Protein AF-A0A8B7RA76-F1 (afdb_monomer)

Radius of gyration: 21.2 Å; Cα contacts (8 Å, |Δi|>4): 283; chains: 1; bounding box: 48×51×66 Å

Organism: Hipposideros armiger (NCBI:txid186990)

Nearest PDB structures (foldseek):
  2dg2-assembly1_A  TM=9.616E-01  e=1.518E-16  Mus musculus
  1jzt-assembly1_A  TM=9.043E-01  e=5.065E-12  Saccharomyces cerevisiae
  3rss-assembly1_A  TM=8.054E-01  e=1.753E-05  Thermotoga maritima MSB8
  5b04-assembly1_A  TM=3.877E-01  e=3.501E-03  Schizosaccharomyces pombe 972h-
  3ecs-assembly1_D  TM=4.560E-01  e=1.222E-02  Homo sapiens

pLDDT: mean 70.17, std 25.53, range [25.67, 97.88]

Structure (mmCIF, N/CA/C/O backbone):
data_AF-A0A8B7RA76-F1
#
_entry.id   AF-A0A8B7RA76-F1
#
loop_
_atom_site.group_PDB
_atom_site.id
_atom_site.type_symbol
_atom_site.label_atom_id
_atom_site.label_alt_id
_atom_site.label_comp_id
_atom_site.label_asym_id
_atom_site.label_entity_id
_atom_site.label_seq_id
_atom_site.pdbx_PDB_ins_code
_atom_site.Cartn_x
_atom_site.Cartn_y
_atom_site.Cartn_z
_atom_site.occupancy
_atom_site.B_iso_o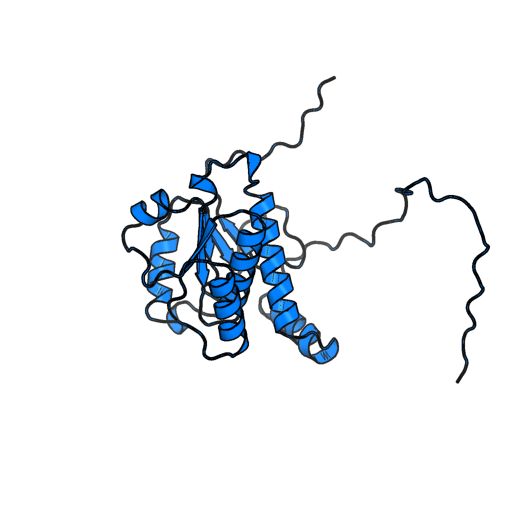r_equiv
_atom_site.auth_seq_id
_atom_site.auth_comp_id
_atom_site.auth_asym_id
_atom_site.auth_atom_id
_atom_site.pdbx_PDB_model_num
ATOM 1 N N . MET A 1 1 ? 3.511 -23.586 -44.945 1.00 41.69 1 MET A N 1
ATOM 2 C CA . MET A 1 1 ? 2.086 -23.505 -44.551 1.00 41.69 1 MET A CA 1
ATOM 3 C C . MET A 1 1 ? 1.449 -24.889 -44.613 1.00 41.69 1 MET A C 1
ATOM 5 O O . MET A 1 1 ? 1.245 -25.404 -45.702 1.00 41.69 1 MET A O 1
ATOM 9 N N . ARG A 1 2 ? 1.143 -25.508 -43.468 1.00 32.09 2 ARG A N 1
ATOM 10 C CA . ARG A 1 2 ? 0.203 -26.638 -43.383 1.00 32.09 2 ARG A CA 1
ATOM 11 C C . ARG A 1 2 ? -0.723 -26.370 -42.200 1.00 32.09 2 ARG A C 1
ATOM 13 O O . ARG A 1 2 ? -0.286 -26.408 -41.057 1.00 32.09 2 ARG A O 1
ATOM 20 N N . ARG A 1 3 ? -1.978 -26.017 -42.493 1.00 33.59 3 ARG A N 1
ATOM 21 C CA . ARG A 1 3 ? -3.044 -25.861 -41.496 1.00 33.59 3 ARG A CA 1
ATOM 22 C C . ARG A 1 3 ? -3.408 -27.254 -40.976 1.00 33.59 3 ARG A C 1
ATOM 24 O O . ARG A 1 3 ? -3.813 -28.099 -41.769 1.00 33.59 3 ARG A O 1
ATOM 31 N N . ARG A 1 4 ? -3.278 -27.502 -39.669 1.00 32.38 4 ARG A N 1
ATOM 32 C CA . ARG A 1 4 ? -3.976 -28.624 -39.024 1.00 32.38 4 ARG A CA 1
ATOM 33 C C . ARG A 1 4 ? -5.433 -28.211 -38.841 1.00 32.38 4 ARG A C 1
ATOM 35 O O . ARG A 1 4 ? -5.714 -27.237 -38.151 1.00 32.38 4 ARG A O 1
ATOM 42 N N . VAL A 1 5 ? -6.331 -28.929 -39.502 1.00 40.97 5 VAL A N 1
ATOM 43 C CA . VAL A 1 5 ? -7.779 -28.830 -39.307 1.00 40.97 5 VAL A CA 1
ATOM 44 C C . VAL A 1 5 ? -8.116 -29.612 -38.038 1.00 40.97 5 VAL A C 1
ATOM 46 O O . VAL A 1 5 ? -7.794 -30.795 -37.951 1.00 40.97 5 VAL A O 1
ATOM 49 N N . LEU A 1 6 ? -8.710 -28.951 -37.044 1.00 36.88 6 LEU A N 1
ATOM 50 C CA . LEU A 1 6 ? -9.282 -29.615 -35.869 1.00 36.88 6 LEU A CA 1
ATOM 51 C C . LEU A 1 6 ? -10.691 -30.135 -36.215 1.00 36.88 6 LEU A C 1
ATOM 53 O O . LEU A 1 6 ? -11.425 -29.432 -36.917 1.00 36.88 6 LEU A O 1
ATOM 57 N N . PRO A 1 7 ? -11.086 -31.338 -35.758 1.00 37.50 7 PRO A N 1
ATOM 58 C CA . PRO A 1 7 ? -12.431 -31.857 -35.989 1.00 37.50 7 PRO A CA 1
ATOM 59 C C . PRO A 1 7 ? -13.468 -31.098 -35.144 1.00 37.50 7 PRO A C 1
ATOM 61 O O . PRO A 1 7 ? -13.178 -30.666 -34.028 1.00 37.50 7 PRO A O 1
ATOM 64 N N . ARG A 1 8 ? -14.681 -30.925 -35.690 1.00 36.16 8 ARG A N 1
ATOM 65 C CA . ARG A 1 8 ? -15.817 -30.301 -34.988 1.00 36.16 8 ARG A CA 1
ATOM 66 C C . ARG A 1 8 ? -16.286 -31.184 -33.819 1.00 36.16 8 ARG A C 1
ATOM 68 O O . ARG A 1 8 ? -16.292 -32.405 -33.981 1.00 36.16 8 ARG A O 1
ATOM 75 N N . PRO A 1 9 ? -16.717 -30.603 -32.685 1.00 35.12 9 PRO A N 1
ATOM 76 C CA . PRO A 1 9 ? -17.321 -31.373 -31.605 1.00 35.12 9 PRO A CA 1
ATOM 77 C C . PRO A 1 9 ? -18.762 -31.785 -31.967 1.00 35.12 9 PRO A C 1
ATOM 79 O O . PRO A 1 9 ? -19.404 -31.093 -32.763 1.00 35.12 9 PRO A O 1
ATOM 82 N N . PRO A 1 10 ? -19.278 -32.895 -31.408 1.00 35.56 10 PRO A N 1
ATOM 83 C CA . PRO A 1 10 ? -20.672 -33.284 -31.576 1.00 35.56 10 PRO A CA 1
ATOM 84 C C . PRO A 1 10 ? -21.591 -32.370 -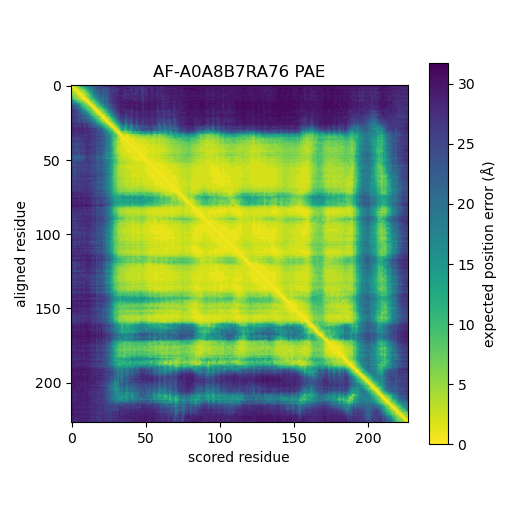30.755 1.00 35.56 10 PRO A C 1
ATOM 86 O O . PRO A 1 10 ? -21.255 -31.950 -29.646 1.00 35.56 10 PRO A O 1
ATOM 89 N N . GLU A 1 11 ? -22.752 -32.055 -31.322 1.00 34.09 11 GLU A N 1
ATOM 90 C CA . GLU A 1 11 ? -23.801 -31.276 -30.673 1.00 34.09 11 GLU A CA 1
ATOM 91 C C . GLU A 1 11 ? -24.507 -32.086 -29.577 1.00 34.09 11 GLU A C 1
ATOM 93 O O . GLU A 1 11 ? -24.916 -33.224 -29.793 1.00 34.09 11 GLU A O 1
ATOM 98 N N . GLY A 1 12 ? -24.706 -31.435 -28.427 1.00 37.56 12 GLY A N 1
ATOM 99 C CA . GLY A 1 12 ? -25.815 -31.689 -27.511 1.00 37.56 12 GLY A CA 1
ATOM 100 C C . GLY A 1 12 ? -25.677 -32.870 -26.554 1.00 37.56 12 GLY A C 1
ATOM 101 O O . GLY A 1 12 ? -26.123 -33.969 -26.858 1.00 37.56 12 GLY A O 1
ATOM 102 N N . THR A 1 13 ? -25.243 -32.612 -25.316 1.00 31.17 13 THR A N 1
ATOM 103 C CA . THR A 1 13 ? -25.898 -33.184 -24.122 1.00 31.17 13 THR A CA 1
ATOM 104 C C . THR A 1 13 ? -25.586 -32.334 -22.883 1.00 31.17 13 THR A C 1
ATOM 106 O O . THR A 1 13 ? -24.509 -31.760 -22.755 1.00 31.17 13 THR A O 1
ATOM 109 N N . HIS A 1 14 ? -26.581 -32.204 -22.011 1.00 33.16 14 HIS A N 1
ATOM 110 C CA . HIS A 1 14 ? -26.655 -31.339 -20.835 1.00 33.16 14 HIS A CA 1
ATOM 111 C C . HIS A 1 14 ? -25.436 -31.423 -19.894 1.00 33.16 14 HIS A C 1
ATOM 113 O O . HIS A 1 14 ? -25.066 -32.502 -19.441 1.00 33.16 14 HIS A O 1
ATOM 119 N N . ALA A 1 15 ? -24.862 -30.270 -19.531 1.00 32.09 15 ALA A N 1
ATOM 120 C CA . ALA A 1 15 ? -23.797 -30.172 -18.534 1.00 32.09 15 ALA A CA 1
ATOM 121 C C . ALA A 1 15 ? -24.377 -30.148 -17.108 1.00 32.09 15 ALA A C 1
ATOM 123 O O . ALA A 1 15 ? -24.642 -29.091 -16.539 1.00 32.09 15 ALA A O 1
ATOM 124 N N . SER A 1 16 ? -24.560 -31.331 -16.528 1.00 32.06 16 SER A N 1
ATOM 125 C CA . SER A 1 16 ? -24.622 -31.536 -15.080 1.00 32.06 16 SER A CA 1
ATOM 126 C C . SER A 1 16 ? -23.425 -32.392 -14.671 1.00 32.06 16 SER A C 1
ATOM 128 O O . SER A 1 16 ? -23.335 -33.540 -15.097 1.00 32.06 16 SER A O 1
ATOM 130 N N . GLY A 1 17 ? -22.527 -31.848 -13.849 1.00 28.12 17 GLY A N 1
ATOM 131 C CA . GLY A 1 17 ? -21.429 -32.603 -13.239 1.00 28.12 17 GLY A CA 1
ATOM 132 C C . GLY A 1 17 ? -20.065 -31.955 -13.448 1.00 28.12 17 GLY A C 1
ATOM 133 O O . GLY A 1 17 ? -19.460 -32.078 -14.507 1.00 28.12 17 GLY A O 1
ATOM 134 N N . PHE A 1 18 ? -19.570 -31.275 -12.414 1.00 31.02 18 PHE A N 1
ATOM 135 C CA . PHE A 1 18 ? -18.145 -30.994 -12.260 1.00 31.02 18 PHE A CA 1
ATOM 136 C C . PHE A 1 18 ? -17.466 -32.337 -11.967 1.00 31.02 18 PHE A C 1
ATOM 138 O O . PHE A 1 18 ? -17.577 -32.859 -10.859 1.00 31.02 18 PHE A O 1
ATOM 145 N N . ASP A 1 19 ? -16.843 -32.935 -12.978 1.00 29.73 19 ASP A N 1
ATOM 146 C CA . ASP A 1 19 ? -16.139 -34.205 -12.835 1.00 29.73 19 ASP A CA 1
ATOM 147 C C . ASP A 1 19 ? -14.817 -33.965 -12.086 1.00 29.73 19 ASP A C 1
ATOM 149 O O . ASP A 1 19 ? -13.893 -33.316 -12.581 1.00 29.73 19 ASP A O 1
ATOM 153 N N . SER A 1 20 ? -14.748 -34.435 -10.842 1.00 32.50 20 SER A N 1
ATOM 154 C CA . SER A 1 20 ? -13.665 -34.189 -9.882 1.00 32.50 20 SER A CA 1
ATOM 155 C C . SER A 1 20 ? -12.386 -34.998 -10.150 1.00 32.50 20 SER A C 1
ATOM 157 O O . SER A 1 20 ? -11.551 -35.127 -9.259 1.00 32.50 20 SER A O 1
ATOM 159 N N . ASN A 1 21 ? -12.226 -35.560 -11.352 1.00 32.62 21 ASN A N 1
ATOM 160 C CA . ASN A 1 21 ? -11.166 -36.518 -11.678 1.00 32.62 21 ASN A CA 1
ATOM 161 C C . ASN A 1 21 ? -10.229 -36.097 -12.822 1.00 32.62 21 ASN A C 1
ATOM 163 O O . ASN A 1 21 ? -9.484 -36.933 -13.335 1.00 32.62 21 ASN A O 1
ATOM 167 N N . LEU A 1 22 ? -10.173 -34.811 -13.192 1.00 30.31 22 LEU A N 1
ATOM 168 C CA . LEU A 1 22 ? -9.020 -34.342 -13.967 1.00 30.31 22 LEU A CA 1
ATOM 169 C C . LEU A 1 22 ? -7.777 -34.300 -13.059 1.00 30.31 22 LEU A C 1
ATOM 171 O O . LEU A 1 22 ? -7.808 -33.616 -12.032 1.00 30.31 22 LEU A O 1
ATOM 175 N N . PRO A 1 23 ? -6.670 -34.980 -13.415 1.00 28.58 23 PRO A N 1
ATOM 176 C CA . PRO A 1 23 ? -5.431 -34.867 -12.663 1.00 28.58 23 PRO A CA 1
ATOM 177 C C . PRO A 1 23 ? -4.958 -33.411 -12.704 1.00 28.58 23 PRO A C 1
ATOM 179 O O . PRO A 1 23 ? -4.608 -32.881 -13.759 1.00 28.58 23 PRO A O 1
ATOM 182 N N . LEU A 1 24 ? -4.975 -32.762 -11.537 1.00 31.27 24 LEU A N 1
ATOM 183 C CA . LEU A 1 24 ? -4.368 -31.450 -11.333 1.00 31.27 24 LEU A CA 1
ATOM 184 C C . LEU A 1 24 ? -2.907 -31.519 -11.807 1.00 31.27 24 LEU A C 1
ATOM 186 O O . LEU A 1 24 ? -2.216 -32.485 -11.459 1.00 31.27 24 LEU A O 1
ATOM 190 N N . PRO A 1 25 ? -2.413 -30.534 -12.583 1.00 31.11 25 PRO A N 1
ATOM 191 C CA . PRO A 1 25 ? -1.008 -30.496 -12.954 1.00 31.11 25 PRO A CA 1
ATOM 192 C C . PRO A 1 25 ? -0.155 -30.579 -11.687 1.00 31.11 25 PRO A C 1
ATOM 194 O O . PRO A 1 25 ? -0.492 -29.996 -10.652 1.00 31.11 25 PRO A O 1
ATOM 197 N N . ALA A 1 26 ? 0.896 -31.393 -11.784 1.00 32.03 26 ALA A N 1
ATOM 198 C CA . ALA A 1 26 ? 1.759 -31.810 -10.694 1.00 32.03 26 ALA A CA 1
ATOM 199 C C . ALA A 1 26 ? 2.040 -30.673 -9.705 1.00 32.03 26 ALA A C 1
ATOM 201 O O . ALA A 1 26 ? 2.385 -29.558 -10.093 1.00 32.03 26 ALA A O 1
ATOM 202 N N . ARG A 1 27 ? 1.888 -31.000 -8.416 1.00 32.72 27 ARG A N 1
ATOM 203 C CA . ARG A 1 27 ? 2.279 -30.188 -7.261 1.00 32.72 27 ARG A CA 1
ATOM 204 C C . ARG A 1 27 ? 3.542 -29.383 -7.586 1.00 32.72 27 ARG A C 1
ATOM 206 O O . ARG A 1 27 ? 4.623 -29.959 -7.672 1.00 32.72 27 ARG A O 1
ATOM 213 N N . PHE A 1 28 ? 3.410 -28.064 -7.737 1.00 32.47 28 PHE A N 1
ATOM 214 C CA . PHE A 1 28 ? 4.558 -27.167 -7.667 1.00 32.47 28 PHE A CA 1
ATOM 215 C C . PHE A 1 28 ? 5.163 -27.353 -6.274 1.00 32.47 28 PHE A C 1
ATOM 217 O O . PHE A 1 28 ? 4.595 -26.903 -5.277 1.00 32.47 28 PHE A O 1
ATOM 224 N N . ASN A 1 29 ? 6.266 -28.097 -6.190 1.00 34.00 29 ASN A N 1
ATOM 225 C CA . ASN A 1 29 ? 7.055 -28.178 -4.971 1.00 34.00 29 ASN A CA 1
ATOM 226 C C . ASN A 1 29 ? 7.438 -26.744 -4.596 1.00 34.00 29 ASN A C 1
ATOM 228 O O . ASN A 1 29 ? 8.047 -26.036 -5.393 1.00 34.00 29 ASN A O 1
ATOM 232 N N . SER A 1 30 ? 7.019 -26.293 -3.414 1.00 41.09 30 SER A N 1
ATOM 233 C CA . SER A 1 30 ? 7.265 -24.937 -2.927 1.00 41.09 30 SER A CA 1
ATOM 234 C C . SER A 1 30 ? 8.732 -24.794 -2.519 1.00 41.09 30 SER A C 1
ATOM 236 O O . SER A 1 30 ? 9.071 -24.897 -1.338 1.00 41.09 30 SER A O 1
ATOM 238 N N . THR A 1 31 ? 9.616 -24.623 -3.495 1.00 44.56 31 THR A N 1
ATOM 239 C CA . THR A 1 31 ? 10.997 -24.199 -3.279 1.00 44.56 31 THR A CA 1
ATOM 240 C C . THR A 1 31 ? 11.015 -22.707 -2.966 1.00 44.56 31 THR A C 1
ATOM 242 O O . THR A 1 31 ? 10.377 -21.904 -3.643 1.00 44.56 31 THR A O 1
ATOM 245 N N . SER A 1 32 ? 11.718 -22.328 -1.900 1.00 54.66 32 SER A N 1
ATOM 246 C CA . SER A 1 32 ? 12.018 -20.926 -1.620 1.00 54.66 32 SER A CA 1
ATOM 247 C C . SER A 1 32 ? 12.899 -20.375 -2.741 1.00 54.66 32 SER A C 1
ATOM 249 O O . SER A 1 32 ? 13.986 -20.905 -2.949 1.00 54.66 32 SER A O 1
ATOM 251 N N . CYS A 1 33 ? 12.430 -19.339 -3.431 1.00 57.06 33 CYS A N 1
ATOM 252 C CA . CYS A 1 33 ? 13.168 -18.644 -4.486 1.00 57.06 33 CYS A CA 1
ATOM 253 C C . CYS A 1 33 ? 14.234 -17.717 -3.870 1.00 57.06 33 CYS A C 1
ATOM 255 O O . CYS A 1 33 ? 13.954 -17.052 -2.863 1.00 57.06 33 CYS A O 1
ATOM 257 N N . SER A 1 34 ? 15.444 -17.674 -4.436 1.00 73.81 34 SER A N 1
ATOM 258 C CA . SER A 1 34 ? 16.464 -16.686 -4.055 1.00 73.81 34 SER A CA 1
ATOM 259 C C . SER A 1 34 ? 16.087 -15.280 -4.552 1.00 73.81 34 SER A C 1
ATOM 261 O O . SER A 1 34 ? 15.206 -15.114 -5.396 1.00 73.81 34 SER A O 1
ATOM 263 N N . THR A 1 35 ? 16.740 -14.236 -4.029 1.00 69.19 35 THR A N 1
ATOM 264 C CA . THR A 1 35 ? 16.536 -12.857 -4.511 1.00 69.19 35 THR A CA 1
ATOM 265 C C . THR A 1 35 ? 16.894 -12.711 -5.989 1.00 69.19 35 THR A C 1
ATOM 267 O O . THR A 1 35 ? 16.193 -12.031 -6.733 1.00 69.19 35 THR A O 1
ATOM 270 N N . GLU A 1 36 ? 17.954 -13.388 -6.419 1.00 70.94 36 GLU A N 1
ATOM 271 C CA . GLU A 1 36 ? 18.463 -13.367 -7.789 1.00 70.94 36 GLU A CA 1
ATOM 272 C C . GLU A 1 36 ? 17.535 -14.128 -8.738 1.00 70.94 36 GLU A C 1
ATOM 274 O O . GLU A 1 36 ? 17.236 -13.645 -9.828 1.00 70.94 36 GLU A O 1
ATOM 279 N N . GLU A 1 37 ? 17.043 -15.295 -8.315 1.00 77.44 37 GLU A N 1
ATOM 280 C CA . GLU A 1 37 ? 16.086 -16.095 -9.085 1.00 77.44 37 GLU A CA 1
ATOM 281 C C . GLU A 1 37 ? 14.772 -15.336 -9.294 1.00 77.44 37 GLU A C 1
ATOM 283 O O . GLU A 1 37 ? 14.224 -15.315 -10.396 1.00 77.44 37 GLU A O 1
ATOM 288 N N . ALA A 1 38 ? 14.285 -14.657 -8.256 1.00 76.06 38 ALA A N 1
ATOM 289 C CA . ALA A 1 38 ? 13.040 -13.915 -8.339 1.00 76.06 38 ALA A CA 1
ATOM 290 C C . ALA A 1 38 ? 13.163 -12.665 -9.231 1.00 76.06 38 ALA A C 1
ATOM 292 O O . ALA A 1 38 ? 12.256 -12.386 -10.015 1.00 76.06 38 ALA A O 1
ATOM 293 N N . ALA A 1 39 ? 14.304 -11.967 -9.184 1.00 76.06 39 ALA A N 1
ATOM 294 C CA . ALA A 1 39 ? 14.603 -10.869 -10.106 1.00 76.06 39 ALA A CA 1
ATOM 295 C C . ALA A 1 39 ? 14.763 -11.357 -11.559 1.00 76.06 39 ALA A C 1
ATOM 297 O O . ALA A 1 39 ? 14.331 -10.687 -12.498 1.00 76.06 39 ALA A O 1
ATOM 298 N N . ALA A 1 40 ? 15.357 -12.538 -11.764 1.00 81.56 40 ALA A N 1
ATOM 299 C CA . ALA A 1 40 ? 15.473 -13.139 -13.089 1.00 81.56 40 ALA A CA 1
ATOM 300 C C . ALA A 1 40 ? 14.100 -13.490 -13.680 1.00 81.56 40 ALA A C 1
ATOM 302 O O . ALA A 1 40 ? 13.857 -13.184 -14.845 1.00 81.56 40 ALA A O 1
ATOM 303 N N . LEU A 1 41 ? 13.201 -14.053 -12.869 1.00 84.06 41 LEU A N 1
ATOM 304 C CA . LEU A 1 41 ? 11.833 -14.369 -13.276 1.00 84.06 41 LEU A CA 1
ATOM 305 C C . LEU A 1 41 ? 11.021 -13.108 -13.598 1.00 84.06 41 LEU A C 1
ATOM 307 O O . LEU A 1 41 ? 10.302 -13.073 -14.593 1.00 84.06 41 LEU A O 1
ATOM 311 N N . GLU A 1 42 ? 11.141 -12.051 -12.793 1.00 82.19 42 GLU A N 1
ATOM 312 C CA . GLU A 1 42 ? 10.480 -10.776 -13.090 1.00 82.19 42 GLU A CA 1
ATOM 313 C C . GLU A 1 42 ? 10.951 -10.194 -14.428 1.00 82.19 42 GLU A C 1
ATOM 315 O O . GLU A 1 42 ? 10.132 -9.770 -15.245 1.00 82.19 42 GLU A O 1
ATOM 320 N N . ARG A 1 43 ? 12.259 -10.238 -14.691 1.00 85.31 43 ARG A N 1
ATOM 321 C CA . ARG A 1 43 ? 12.820 -9.815 -15.975 1.00 85.31 43 ARG A CA 1
ATOM 322 C C . ARG A 1 43 ? 12.279 -10.648 -17.138 1.00 85.31 43 ARG A C 1
ATOM 324 O O . ARG A 1 43 ? 11.874 -10.066 -18.135 1.00 85.31 43 ARG A O 1
ATOM 331 N N . GLU A 1 44 ? 12.202 -11.971 -17.002 1.00 91.62 44 GLU A N 1
ATOM 332 C CA . GLU A 1 44 ? 11.614 -12.856 -18.020 1.00 91.62 44 GLU A CA 1
ATOM 333 C C . GLU A 1 44 ? 10.147 -12.477 -18.308 1.00 91.62 44 GLU A C 1
ATOM 335 O O . GLU A 1 44 ? 9.740 -12.341 -19.463 1.00 91.62 44 GLU A O 1
ATOM 340 N N . LEU A 1 45 ? 9.348 -12.215 -17.266 1.00 89.44 45 LEU A N 1
ATOM 341 C CA . LEU A 1 45 ? 7.949 -11.800 -17.414 1.00 89.44 45 LEU A CA 1
ATOM 342 C C . LEU A 1 45 ? 7.802 -10.470 -18.170 1.00 89.44 45 LEU A C 1
ATOM 344 O O . LEU A 1 45 ? 6.887 -10.323 -18.984 1.00 89.44 45 LEU A O 1
ATOM 348 N N . LEU A 1 46 ? 8.687 -9.508 -17.910 1.00 88.81 46 LEU A N 1
ATOM 349 C CA . LEU A 1 46 ? 8.662 -8.187 -18.543 1.00 88.81 46 LEU A CA 1
ATOM 350 C C . LEU A 1 46 ? 9.234 -8.207 -19.972 1.00 88.81 46 LEU A C 1
ATOM 352 O O . LEU A 1 46 ? 8.692 -7.557 -20.870 1.00 88.81 46 LEU A O 1
ATOM 356 N N . GLU A 1 47 ? 10.324 -8.938 -20.196 1.00 92.50 47 GLU A N 1
ATOM 357 C CA . GLU A 1 47 ? 11.081 -8.916 -21.451 1.00 92.50 47 GLU A CA 1
ATOM 358 C C . GLU A 1 47 ? 10.611 -9.984 -22.442 1.00 92.50 47 GLU A C 1
ATOM 360 O O . GLU A 1 47 ? 10.347 -9.652 -23.598 1.00 92.50 47 GLU A O 1
ATOM 365 N N . ASP A 1 48 ? 10.442 -11.233 -22.010 1.00 94.75 48 ASP A N 1
ATOM 366 C CA . ASP A 1 48 ? 10.114 -12.347 -22.906 1.00 94.75 48 ASP A CA 1
ATOM 367 C C . ASP A 1 48 ? 8.601 -12.507 -23.061 1.00 94.75 48 ASP A C 1
ATOM 369 O O . ASP A 1 48 ? 8.084 -12.558 -24.180 1.00 94.75 48 ASP A O 1
ATOM 373 N N . TYR A 1 49 ? 7.868 -12.503 -21.943 1.00 94.19 49 TYR A N 1
ATOM 374 C CA . TYR A 1 49 ? 6.403 -12.628 -21.949 1.00 94.19 49 TYR A CA 1
ATOM 375 C C . TYR A 1 49 ? 5.670 -11.299 -22.156 1.00 94.19 49 TYR A C 1
ATOM 377 O O . TYR A 1 49 ? 4.463 -11.304 -22.401 1.00 94.19 49 TYR A O 1
ATOM 385 N N . ARG A 1 50 ? 6.386 -10.168 -22.101 1.00 94.44 50 ARG A N 1
ATOM 386 C CA . ARG A 1 50 ? 5.854 -8.820 -22.372 1.00 94.44 50 ARG A CA 1
ATOM 387 C C . ARG A 1 50 ? 4.683 -8.414 -21.472 1.00 94.44 50 ARG A C 1
ATOM 389 O O . ARG A 1 50 ? 3.822 -7.639 -21.894 1.00 94.44 50 ARG A O 1
ATOM 396 N N . PHE A 1 51 ? 4.650 -8.892 -20.229 1.00 92.69 51 PHE A N 1
ATOM 397 C CA . PHE A 1 51 ? 3.712 -8.367 -19.242 1.00 92.69 51 PHE A CA 1
ATOM 398 C C . PHE A 1 51 ? 4.022 -6.901 -18.934 1.00 92.69 51 PHE A C 1
ATOM 400 O O . PHE A 1 51 ? 5.177 -6.483 -18.859 1.00 92.69 51 PHE 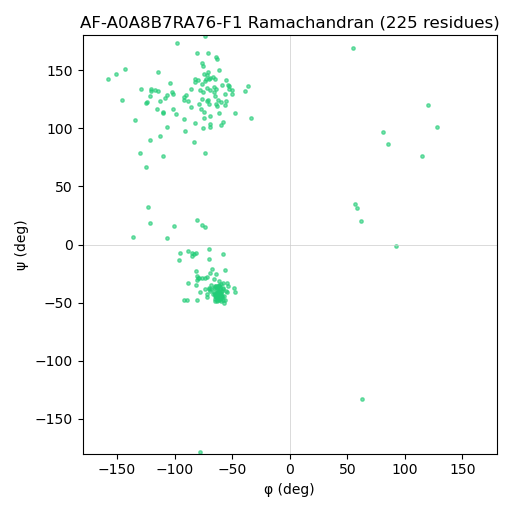A O 1
ATOM 407 N N . GLY A 1 52 ? 2.979 -6.100 -18.729 1.00 90.50 52 GLY A N 1
ATOM 408 C CA . GLY A 1 52 ? 3.143 -4.721 -18.285 1.00 90.50 52 GLY A CA 1
ATOM 409 C C . GLY A 1 52 ? 3.537 -4.662 -16.809 1.00 90.50 52 GLY A C 1
ATOM 410 O O . GLY A 1 52 ? 2.961 -5.372 -15.984 1.00 90.50 52 GLY A O 1
ATOM 411 N N . ARG A 1 53 ? 4.442 -3.747 -16.436 1.00 89.44 53 ARG A N 1
ATOM 412 C CA . ARG A 1 53 ? 4.837 -3.548 -15.027 1.00 89.44 53 ARG A CA 1
ATOM 413 C C . ARG A 1 53 ? 3.634 -3.262 -14.124 1.00 89.44 53 ARG A C 1
ATOM 415 O O . ARG A 1 53 ? 3.528 -3.814 -13.035 1.00 89.44 53 ARG A O 1
ATOM 422 N N . GLN A 1 54 ? 2.685 -2.460 -14.615 1.00 92.81 54 GLN A N 1
ATOM 423 C CA . GLN A 1 54 ? 1.421 -2.200 -13.923 1.00 92.81 54 GLN A CA 1
ATOM 424 C C . GLN A 1 54 ? 0.625 -3.485 -13.664 1.00 92.81 54 GLN A C 1
ATOM 426 O O . GLN A 1 54 ? 0.074 -3.632 -12.582 1.00 92.81 54 GLN A O 1
ATOM 431 N N . GLN A 1 55 ? 0.588 -4.428 -14.613 1.00 93.19 55 GLN A N 1
ATOM 432 C CA . GLN A 1 55 ? -0.142 -5.691 -14.450 1.00 93.19 55 GLN A CA 1
ATOM 433 C C . GLN A 1 55 ? 0.487 -6.559 -13.359 1.00 93.19 55 GLN A C 1
ATOM 435 O O . GLN A 1 55 ? -0.231 -7.112 -12.530 1.00 93.19 55 GLN A O 1
ATOM 440 N N . LEU A 1 56 ? 1.819 -6.652 -13.327 1.00 90.25 56 LEU A N 1
ATOM 441 C CA . LEU A 1 56 ? 2.522 -7.421 -12.299 1.00 90.25 56 LEU A CA 1
ATOM 442 C C . LEU A 1 56 ? 2.307 -6.817 -10.906 1.00 90.25 56 LEU A C 1
ATOM 444 O O . LEU A 1 56 ? 1.946 -7.533 -9.974 1.00 90.25 56 LEU A O 1
ATOM 448 N N . VAL A 1 57 ? 2.450 -5.496 -10.772 1.00 91.12 57 VAL A N 1
ATOM 449 C CA . VAL A 1 57 ? 2.198 -4.782 -9.508 1.00 91.12 57 VAL A CA 1
ATOM 450 C C . VAL A 1 57 ? 0.744 -4.945 -9.057 1.00 91.12 57 VAL A C 1
ATOM 452 O O . VAL A 1 57 ? 0.495 -5.206 -7.879 1.00 91.12 57 VAL A O 1
ATOM 455 N N . GLU A 1 58 ? -0.206 -4.856 -9.991 1.00 94.25 58 GLU A N 1
ATOM 456 C CA . GLU A 1 58 ? -1.633 -5.047 -9.730 1.00 94.25 58 GLU A CA 1
ATOM 457 C C . GLU A 1 58 ? -1.925 -6.445 -9.166 1.00 94.25 58 GLU A C 1
ATOM 459 O O . GLU A 1 58 ? -2.588 -6.588 -8.136 1.00 94.25 58 GLU A O 1
ATOM 464 N N . LEU A 1 59 ? -1.379 -7.482 -9.808 1.00 91.88 59 LEU A N 1
ATOM 465 C CA . LEU A 1 59 ? -1.537 -8.872 -9.382 1.00 91.88 59 LEU A CA 1
ATOM 466 C C . LEU A 1 59 ? -0.896 -9.124 -8.014 1.00 91.88 59 LEU A C 1
ATOM 468 O O . LEU A 1 59 ? -1.520 -9.748 -7.153 1.00 91.88 59 LEU A O 1
ATOM 472 N N . CYS A 1 60 ? 0.314 -8.610 -7.784 1.00 89.25 60 CYS A N 1
ATOM 473 C CA . CYS A 1 60 ? 1.000 -8.729 -6.501 1.00 89.25 60 CYS A CA 1
ATOM 474 C C . CYS A 1 60 ? 0.208 -8.052 -5.375 1.00 89.25 60 CYS A C 1
ATOM 476 O O . CYS A 1 60 ? 0.002 -8.646 -4.313 1.00 89.25 60 CYS A O 1
ATOM 478 N N . GLY A 1 61 ? -0.284 -6.831 -5.592 1.00 92.81 61 GLY A N 1
ATOM 479 C CA . GLY A 1 61 ? -1.010 -6.093 -4.560 1.00 92.81 61 GLY A CA 1
ATOM 480 C C . GLY A 1 61 ? -2.376 -6.711 -4.270 1.00 92.81 61 GLY A C 1
ATOM 481 O O . GLY A 1 61 ? -2.755 -6.846 -3.106 1.00 92.81 61 GLY A O 1
ATOM 482 N N . HIS A 1 62 ? -3.075 -7.193 -5.302 1.00 93.81 62 HIS A N 1
ATOM 483 C CA . HIS A 1 62 ? -4.310 -7.954 -5.132 1.00 93.81 62 HIS A CA 1
ATOM 484 C C . HIS A 1 62 ? -4.081 -9.247 -4.339 1.00 93.81 62 HIS A C 1
ATOM 486 O O . HIS A 1 62 ? -4.793 -9.512 -3.370 1.00 93.81 62 HIS A O 1
ATOM 492 N N . ALA A 1 63 ? -3.057 -10.031 -4.695 1.00 90.69 63 ALA A N 1
ATOM 493 C CA . ALA A 1 63 ? -2.710 -11.257 -3.977 1.00 90.69 63 ALA A CA 1
ATOM 494 C C . ALA A 1 63 ? -2.405 -10.985 -2.494 1.00 90.69 63 ALA A C 1
ATOM 496 O O . ALA A 1 63 ? -2.815 -11.753 -1.622 1.00 90.69 63 ALA A O 1
ATOM 497 N N . SER A 1 64 ? -1.750 -9.859 -2.205 1.00 90.06 64 SER A N 1
ATOM 498 C CA . SER A 1 64 ? -1.458 -9.396 -0.843 1.00 90.06 64 SER A CA 1
ATOM 499 C C . SER A 1 64 ? -2.727 -9.097 -0.056 1.00 90.06 64 SER A C 1
ATOM 501 O O . SER A 1 64 ? -2.893 -9.584 1.062 1.00 90.06 64 SER A O 1
ATOM 503 N N . ALA A 1 65 ? -3.657 -8.353 -0.655 1.00 92.38 65 ALA A N 1
ATOM 504 C CA . ALA A 1 65 ? -4.937 -8.041 -0.033 1.00 92.38 65 ALA A CA 1
ATOM 505 C C . ALA A 1 65 ? -5.770 -9.312 0.205 1.00 92.38 65 ALA A C 1
ATOM 507 O O . ALA A 1 65 ? -6.315 -9.497 1.289 1.00 92.38 65 ALA A O 1
ATOM 508 N N . VAL A 1 66 ? -5.801 -10.244 -0.753 1.00 91.00 66 VAL A N 1
ATOM 509 C CA . VAL A 1 66 ? -6.459 -11.553 -0.588 1.00 91.00 66 VAL A CA 1
ATOM 510 C C . VAL A 1 66 ? -5.815 -12.375 0.533 1.00 91.00 66 VAL A C 1
ATOM 512 O O . VAL A 1 66 ? -6.500 -13.095 1.258 1.00 91.00 66 VAL A O 1
ATOM 515 N N . ALA A 1 67 ? -4.496 -12.293 0.708 1.00 88.31 67 ALA A N 1
ATOM 516 C CA . ALA A 1 67 ? -3.833 -12.953 1.825 1.00 88.31 67 ALA A CA 1
ATOM 517 C C . ALA A 1 67 ? -4.256 -12.342 3.174 1.00 88.31 67 ALA A C 1
ATOM 519 O O . ALA A 1 67 ? -4.550 -13.099 4.101 1.00 88.31 67 ALA A O 1
ATOM 520 N N . VAL A 1 68 ? -4.382 -11.010 3.268 1.00 88.00 68 VAL A N 1
ATOM 521 C CA . VAL A 1 68 ? -4.941 -10.343 4.459 1.00 88.00 68 VAL A CA 1
ATOM 522 C C . VAL A 1 68 ? -6.340 -10.873 4.765 1.00 88.00 68 VAL A C 1
ATOM 524 O O . VAL A 1 68 ? -6.596 -11.253 5.906 1.00 88.00 68 VAL A O 1
ATOM 527 N N . THR A 1 69 ? -7.228 -10.963 3.769 1.00 87.56 69 THR A N 1
ATOM 528 C CA . THR A 1 69 ? -8.623 -11.374 4.010 1.00 87.56 69 THR A CA 1
ATOM 529 C C . THR A 1 69 ? -8.760 -12.812 4.491 1.00 87.56 69 THR A C 1
ATOM 531 O O . THR A 1 69 ? -9.665 -13.127 5.261 1.00 87.56 69 THR A O 1
ATOM 534 N N . LYS A 1 70 ? -7.834 -13.688 4.093 1.00 87.94 70 LYS A N 1
ATOM 535 C CA . LYS A 1 70 ? -7.784 -15.076 4.566 1.00 87.94 70 LYS A CA 1
ATOM 536 C C . LYS A 1 70 ? -7.287 -15.193 6.003 1.00 87.94 70 LYS A C 1
ATOM 538 O O . LYS A 1 70 ? -7.770 -16.048 6.738 1.00 87.94 70 LYS A O 1
ATOM 543 N N . VAL A 1 71 ? -6.310 -14.375 6.392 1.00 85.56 71 VAL A N 1
ATOM 544 C CA . VAL A 1 71 ? -5.719 -14.417 7.740 1.00 85.56 71 VAL A CA 1
ATOM 545 C C . VAL A 1 71 ? -6.590 -13.669 8.751 1.00 85.56 71 VAL A C 1
ATOM 547 O O . VAL A 1 71 ? -6.699 -14.091 9.900 1.00 85.56 71 VAL A O 1
ATOM 550 N N . PHE A 1 72 ? -7.238 -12.590 8.319 1.00 84.81 72 PHE A N 1
ATOM 551 C CA . PHE A 1 72 ? -8.055 -11.712 9.152 1.00 84.81 72 PHE A CA 1
ATOM 552 C C . PHE A 1 72 ? -9.473 -11.588 8.579 1.00 84.81 72 PHE A C 1
ATOM 554 O O . PHE A 1 72 ? -9.843 -10.511 8.120 1.00 84.81 72 PHE A O 1
ATOM 561 N N . PRO A 1 73 ? -10.283 -12.660 8.564 1.00 86.38 73 PRO A N 1
ATOM 562 C CA . PRO A 1 73 ? -11.589 -12.649 7.909 1.00 86.38 73 PRO A CA 1
ATOM 563 C C . PRO A 1 73 ? -12.568 -11.682 8.591 1.00 86.38 73 PRO A C 1
ATOM 565 O O . PRO A 1 73 ? -12.768 -11.749 9.804 1.00 86.38 73 PRO A O 1
ATOM 568 N N . LEU A 1 74 ? -13.234 -10.823 7.807 1.00 85.62 74 LEU A N 1
ATOM 569 C CA . LEU A 1 74 ? -14.144 -9.771 8.300 1.00 85.62 74 LEU A CA 1
ATOM 570 C C . LEU A 1 74 ? -15.179 -10.218 9.350 1.00 85.62 74 LEU A C 1
ATOM 572 O O . LEU A 1 74 ? -15.386 -9.457 10.300 1.00 85.62 74 LEU A O 1
ATOM 576 N N . PRO A 1 75 ? -15.831 -11.399 9.241 1.00 81.81 75 PRO A N 1
ATOM 577 C CA . PRO A 1 75 ? -16.832 -11.82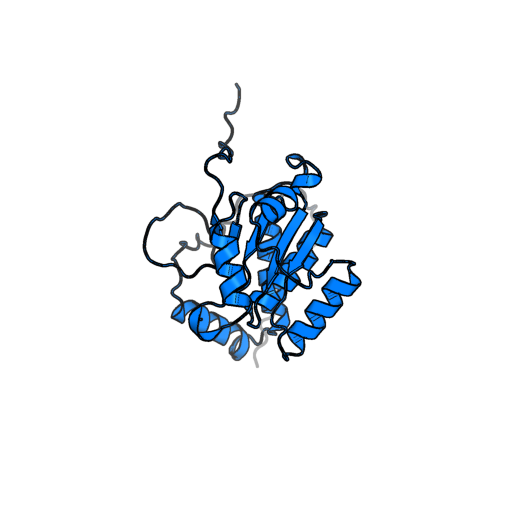0 10.224 1.00 81.81 75 PRO A CA 1
ATOM 578 C C . PRO A 1 75 ? -16.255 -12.032 11.627 1.00 81.81 75 PRO A C 1
ATOM 580 O O . PRO A 1 75 ? -16.979 -11.916 12.610 1.00 81.81 75 PRO A O 1
ATOM 583 N N . ALA A 1 76 ? -14.955 -12.324 11.726 1.00 80.44 76 ALA A N 1
ATOM 584 C CA . ALA A 1 76 ? -14.255 -12.504 12.993 1.00 80.44 76 ALA A CA 1
ATOM 585 C C . ALA A 1 76 ? -13.696 -11.186 13.563 1.00 80.44 76 ALA A C 1
ATOM 587 O O . ALA A 1 76 ? -13.161 -11.181 14.671 1.00 80.44 76 ALA A O 1
ATOM 588 N N . LEU A 1 77 ? -13.794 -10.076 12.820 1.00 82.06 77 LEU A N 1
ATOM 589 C CA . LEU A 1 77 ? -13.216 -8.788 13.196 1.00 82.06 77 LEU A CA 1
ATOM 590 C C . LEU A 1 77 ? -14.285 -7.788 13.634 1.00 82.06 77 LEU A C 1
ATOM 592 O O . LEU A 1 77 ? -15.223 -7.466 12.893 1.00 82.06 77 LEU A O 1
ATOM 596 N N . SER A 1 78 ? -14.064 -7.192 14.805 1.00 82.56 78 SER A N 1
ATOM 597 C CA . SER A 1 78 ? -14.735 -5.950 15.187 1.00 82.56 78 SER A CA 1
ATOM 598 C C . SER A 1 78 ? -14.351 -4.812 14.237 1.00 82.56 78 SER A C 1
ATOM 600 O O . SER A 1 78 ? -13.311 -4.858 13.580 1.00 82.56 78 SER A O 1
ATOM 602 N N . ARG A 1 79 ? -15.160 -3.748 14.186 1.00 77.44 79 ARG A N 1
ATOM 603 C CA . ARG A 1 79 ? -14.899 -2.592 13.312 1.00 77.44 79 ARG A CA 1
ATOM 604 C C . ARG A 1 79 ? -13.508 -1.986 13.534 1.00 77.44 79 ARG A C 1
ATOM 606 O O . ARG A 1 79 ? -12.806 -1.713 12.571 1.00 77.44 79 ARG A O 1
ATOM 613 N N . LYS A 1 80 ? -13.076 -1.885 14.795 1.00 76.25 80 LYS A N 1
ATOM 614 C CA . LYS A 1 80 ? -11.735 -1.410 15.171 1.00 76.25 80 LYS A CA 1
ATOM 615 C C . LYS A 1 80 ? -10.615 -2.294 14.608 1.00 76.25 80 LYS A C 1
ATOM 617 O O . LYS A 1 80 ? -9.542 -1.802 14.317 1.00 76.25 80 LYS A O 1
ATOM 622 N N . GLN A 1 81 ? -10.845 -3.594 14.438 1.00 80.06 81 GLN A N 1
ATOM 623 C CA . GLN A 1 81 ? -9.833 -4.509 13.900 1.00 80.06 81 GLN A CA 1
ATOM 624 C C . GLN A 1 81 ? -9.767 -4.503 12.366 1.00 80.06 81 GLN A C 1
ATOM 626 O O . GLN A 1 81 ? -8.866 -5.116 11.800 1.00 80.06 81 GLN A O 1
ATOM 631 N N . ARG A 1 82 ? -10.704 -3.825 11.690 1.00 88.38 82 ARG A N 1
ATOM 632 C CA . ARG A 1 82 ? -10.711 -3.667 10.227 1.00 88.38 82 ARG A CA 1
ATOM 633 C C . ARG A 1 82 ? -9.852 -2.495 9.759 1.00 88.38 82 ARG A C 1
ATOM 635 O O . ARG A 1 82 ? -9.671 -2.344 8.552 1.00 88.38 82 ARG A O 1
ATOM 642 N N . THR A 1 83 ? -9.331 -1.681 10.678 1.00 93.00 83 THR A N 1
ATOM 643 C CA . THR A 1 83 ? -8.426 -0.582 10.347 1.00 93.00 83 THR A CA 1
ATOM 644 C C . THR A 1 83 ? -7.036 -1.129 10.032 1.00 93.00 83 THR A C 1
ATOM 646 O O . THR A 1 83 ? -6.439 -1.863 10.825 1.00 93.00 83 THR A O 1
ATOM 649 N N . VAL A 1 84 ? -6.513 -0.784 8.856 1.00 94.25 84 VAL A N 1
ATOM 650 C CA . VAL A 1 84 ? -5.228 -1.302 8.365 1.00 94.25 84 VAL A CA 1
ATOM 651 C C . VAL A 1 84 ? -4.299 -0.144 8.043 1.00 94.25 84 VAL A C 1
ATOM 653 O O . VAL A 1 84 ? -4.623 0.689 7.208 1.00 94.25 84 VAL A O 1
ATOM 656 N N . LEU A 1 85 ? -3.120 -0.099 8.653 1.00 94.62 85 LEU A N 1
ATOM 657 C CA . LEU A 1 85 ? -2.084 0.849 8.254 1.00 94.62 85 LEU A CA 1
ATOM 658 C C . LEU A 1 85 ? -1.227 0.225 7.153 1.00 94.62 85 LEU A C 1
ATOM 660 O O . LEU A 1 85 ? -0.632 -0.825 7.364 1.00 94.62 85 LEU A O 1
ATOM 664 N N . VAL A 1 86 ? -1.115 0.869 5.998 1.00 95.06 86 VAL A N 1
ATOM 665 C CA . VAL A 1 86 ? -0.238 0.429 4.908 1.00 95.06 86 VAL A CA 1
ATOM 666 C C . VAL A 1 86 ? 0.922 1.404 4.785 1.00 95.06 86 VAL A C 1
ATOM 668 O O . VAL A 1 86 ? 0.733 2.566 4.429 1.00 95.06 86 VAL A O 1
ATOM 671 N N . VAL A 1 87 ? 2.134 0.943 5.086 1.00 93.00 87 VAL A N 1
ATOM 672 C CA . VAL A 1 87 ? 3.339 1.773 5.027 1.00 93.00 87 VAL A CA 1
ATOM 673 C C . VAL A 1 87 ? 4.078 1.509 3.723 1.00 93.00 87 VAL A C 1
ATOM 675 O O . VAL A 1 87 ? 4.611 0.422 3.528 1.00 93.00 87 VAL A O 1
ATOM 678 N N . CYS A 1 88 ? 4.109 2.501 2.836 1.00 92.81 88 CYS A N 1
ATOM 679 C CA . CYS A 1 88 ? 4.660 2.381 1.486 1.00 92.81 88 CYS A CA 1
ATOM 680 C C . CYS A 1 88 ? 6.039 3.044 1.379 1.00 92.81 88 CYS A C 1
ATOM 682 O O . CYS A 1 88 ? 6.252 4.138 1.904 1.00 92.81 88 CYS A O 1
ATOM 684 N N . GLY A 1 89 ? 6.967 2.399 0.671 1.00 88.94 89 GLY A N 1
ATOM 685 C CA . GLY A 1 89 ? 8.271 2.961 0.310 1.00 88.94 89 GLY A CA 1
ATOM 686 C C . GLY A 1 89 ? 8.321 3.535 -1.110 1.00 88.94 89 GLY A C 1
ATOM 687 O O . GLY A 1 89 ? 7.363 3.402 -1.868 1.00 88.94 89 GLY A O 1
ATOM 688 N N . PRO A 1 90 ? 9.423 4.193 -1.503 1.00 84.06 90 PRO A N 1
ATOM 689 C CA . PRO A 1 90 ? 9.557 4.788 -2.838 1.00 84.06 90 PRO A CA 1
ATOM 690 C C . PRO A 1 90 ? 9.670 3.741 -3.960 1.00 84.06 90 PRO A C 1
ATOM 692 O O . PRO A 1 90 ? 9.306 4.013 -5.099 1.00 84.06 90 PRO A O 1
ATOM 695 N N . GLU A 1 91 ? 10.129 2.537 -3.633 1.00 85.44 91 GLU A N 1
ATOM 696 C CA . GLU A 1 91 ? 10.396 1.467 -4.595 1.00 85.44 91 GLU A CA 1
ATOM 697 C C . GLU A 1 91 ? 9.123 0.740 -5.060 1.00 85.44 91 GLU A C 1
ATOM 699 O O . GLU A 1 91 ? 8.002 1.039 -4.636 1.00 85.44 91 GLU A O 1
ATOM 704 N N . GLN A 1 92 ? 9.284 -0.267 -5.922 1.00 84.81 92 GLN A N 1
ATOM 705 C CA . GLN A 1 92 ? 8.179 -1.078 -6.446 1.00 84.81 92 GLN A CA 1
ATOM 706 C C . GLN A 1 92 ? 7.313 -1.710 -5.346 1.00 84.81 92 GLN A C 1
ATOM 708 O O . GLN A 1 92 ? 6.095 -1.784 -5.504 1.00 84.81 92 GLN A O 1
ATOM 713 N N . ASN A 1 93 ? 7.889 -2.073 -4.195 1.00 85.88 93 ASN A N 1
ATOM 714 C CA . ASN A 1 93 ? 7.108 -2.586 -3.065 1.00 85.88 93 ASN A CA 1
ATOM 715 C C . ASN A 1 93 ? 6.090 -1.568 -2.547 1.00 85.88 93 ASN A C 1
ATOM 717 O O . ASN A 1 93 ? 4.972 -1.960 -2.221 1.00 85.88 93 ASN A O 1
ATOM 721 N N . GLY A 1 94 ? 6.409 -0.272 -2.566 1.00 90.44 94 GLY A N 1
ATOM 722 C CA . GLY A 1 94 ? 5.435 0.763 -2.241 1.00 90.44 94 GLY A CA 1
ATOM 723 C C . GLY A 1 94 ? 4.269 0.802 -3.221 1.00 90.44 94 GLY A C 1
ATOM 724 O O . GLY A 1 94 ? 3.128 0.920 -2.787 1.00 90.44 94 GLY A O 1
ATOM 725 N N . ALA A 1 95 ? 4.520 0.613 -4.521 1.00 92.31 95 ALA A N 1
ATOM 726 C CA . ALA A 1 95 ? 3.452 0.501 -5.516 1.00 92.31 95 ALA A CA 1
ATOM 727 C C . ALA A 1 95 ? 2.545 -0.710 -5.241 1.00 92.31 95 ALA A C 1
ATOM 729 O O . ALA A 1 95 ? 1.321 -0.592 -5.290 1.00 92.31 95 ALA A O 1
ATOM 730 N N . VAL A 1 96 ? 3.130 -1.855 -4.873 1.00 92.94 96 VAL A N 1
ATOM 731 C CA . VAL A 1 96 ? 2.361 -3.038 -4.456 1.00 92.94 96 VAL A CA 1
ATOM 732 C C . VAL A 1 96 ? 1.543 -2.742 -3.190 1.00 92.94 96 VAL A C 1
ATOM 734 O O . VAL A 1 96 ? 0.385 -3.147 -3.099 1.00 92.94 96 VAL A O 1
ATOM 737 N N . GLY A 1 97 ? 2.103 -1.989 -2.237 1.00 94.81 97 GLY A N 1
ATOM 738 C CA . GLY A 1 97 ? 1.406 -1.501 -1.044 1.00 94.81 97 GLY A CA 1
ATOM 739 C C . GLY A 1 97 ? 0.194 -0.623 -1.371 1.00 94.81 97 GLY A C 1
ATOM 740 O O . GLY A 1 97 ? -0.887 -0.860 -0.836 1.00 94.81 97 GLY A O 1
ATOM 741 N N . LEU A 1 98 ? 0.334 0.327 -2.299 1.00 96.50 98 LEU A N 1
ATOM 742 C CA . LEU A 1 98 ? -0.768 1.178 -2.767 1.00 96.50 98 LEU A CA 1
ATOM 743 C C . LEU A 1 98 ? -1.895 0.345 -3.398 1.00 96.50 98 LEU A C 1
ATOM 745 O O . LEU A 1 98 ? -3.062 0.501 -3.039 1.00 96.50 98 LEU A O 1
ATOM 749 N N . VAL A 1 99 ? -1.556 -0.603 -4.278 1.00 97.19 99 VAL A N 1
ATOM 750 C CA . VAL A 1 99 ? -2.537 -1.544 -4.847 1.00 97.19 99 VAL A CA 1
ATOM 751 C C . VAL A 1 99 ? -3.205 -2.371 -3.746 1.00 97.19 99 VAL A C 1
ATOM 753 O O . VAL A 1 99 ? -4.427 -2.525 -3.745 1.00 97.19 99 VAL A O 1
ATOM 756 N N . CYS A 1 100 ? -2.429 -2.885 -2.790 1.00 96.38 100 CYS A N 1
ATOM 757 C CA . CYS A 1 100 ? -2.947 -3.656 -1.662 1.00 96.38 100 CYS A CA 1
ATOM 758 C C . CYS A 1 100 ? -3.966 -2.839 -0.855 1.00 96.38 100 CYS A C 1
ATOM 760 O O . CYS A 1 100 ? -5.076 -3.315 -0.622 1.00 96.38 100 CYS A O 1
ATOM 762 N N . ALA A 1 101 ? -3.648 -1.587 -0.507 1.00 97.31 101 ALA A N 1
ATOM 763 C CA . ALA A 1 101 ? -4.565 -0.682 0.184 1.00 97.31 101 ALA A CA 1
ATOM 764 C C . ALA A 1 101 ? -5.870 -0.488 -0.603 1.00 97.31 101 ALA A C 1
ATOM 766 O O . ALA A 1 101 ? -6.961 -0.579 -0.038 1.00 97.31 101 ALA A O 1
ATOM 767 N N . ARG A 1 102 ? -5.770 -0.297 -1.922 1.00 97.25 102 ARG A N 1
ATOM 768 C CA . ARG A 1 102 ? -6.934 -0.154 -2.798 1.00 97.25 102 ARG A CA 1
ATOM 769 C C . ARG A 1 102 ? -7.841 -1.385 -2.780 1.00 97.25 102 ARG A C 1
ATOM 771 O O . ARG A 1 102 ? -9.053 -1.247 -2.637 1.00 97.25 102 ARG A O 1
ATOM 778 N N . HIS A 1 103 ? -7.278 -2.588 -2.883 1.00 97.44 103 HIS A N 1
ATOM 779 C CA . HIS A 1 103 ? -8.061 -3.829 -2.804 1.00 97.44 103 HIS A CA 1
ATOM 780 C C . HIS A 1 103 ? -8.636 -4.069 -1.408 1.00 97.44 103 HIS A C 1
ATOM 782 O O . HIS A 1 103 ? -9.787 -4.473 -1.295 1.00 97.44 103 HIS A O 1
ATOM 788 N N . LEU A 1 104 ? -7.897 -3.751 -0.342 1.00 95.94 104 LEU A N 1
ATOM 789 C CA . LEU A 1 104 ? -8.410 -3.823 1.030 1.00 95.94 104 LEU A CA 1
ATOM 790 C C . LEU A 1 104 ? -9.645 -2.938 1.226 1.00 95.94 104 LEU A C 1
ATOM 792 O O . LEU A 1 104 ? -10.598 -3.364 1.874 1.00 95.94 104 LEU A O 1
ATOM 796 N N . ARG A 1 105 ? -9.669 -1.747 0.615 1.00 96.44 105 ARG A N 1
ATOM 797 C CA . ARG A 1 105 ? -10.847 -0.870 0.616 1.00 96.44 105 ARG A CA 1
ATOM 798 C C . ARG A 1 105 ? -12.055 -1.522 -0.062 1.00 96.44 105 ARG A C 1
ATOM 800 O O . ARG A 1 105 ? -13.158 -1.434 0.467 1.00 96.44 105 ARG A O 1
ATOM 807 N N . VAL A 1 106 ? -11.853 -2.193 -1.202 1.00 96.25 106 VAL A N 1
ATOM 808 C CA . VAL A 1 106 ? -12.911 -2.962 -1.896 1.00 96.25 106 VAL A CA 1
ATOM 809 C C . VAL A 1 106 ? -13.395 -4.130 -1.039 1.00 96.25 106 VAL A C 1
ATOM 811 O O . VAL A 1 106 ? -14.583 -4.432 -1.021 1.00 96.25 106 VAL A O 1
ATOM 814 N N . PHE A 1 107 ? -12.491 -4.760 -0.293 1.00 94.62 107 PHE A N 1
ATOM 815 C CA . PHE A 1 107 ? -12.795 -5.841 0.641 1.00 94.62 107 PHE A CA 1
ATOM 816 C C . PHE A 1 107 ? -13.337 -5.348 1.990 1.00 94.62 107 PHE A C 1
ATOM 818 O O . PHE A 1 107 ? -13.244 -6.076 2.969 1.00 94.62 107 PHE A O 1
ATOM 825 N N . GLU A 1 108 ? -13.876 -4.130 2.065 1.00 94.12 108 GLU A N 1
ATOM 826 C CA . GLU A 1 108 ? -14.524 -3.566 3.260 1.00 94.12 108 GLU A CA 1
ATOM 827 C C . GLU A 1 108 ? -13.620 -3.406 4.500 1.00 94.12 108 GLU A C 1
ATOM 829 O O . GLU A 1 108 ? -14.109 -3.260 5.627 1.00 94.12 108 GLU A O 1
ATOM 834 N N . TYR A 1 109 ? -12.299 -3.381 4.312 1.00 94.81 109 TYR A N 1
ATOM 835 C CA . TYR A 1 109 ? -11.377 -2.890 5.334 1.00 94.81 109 TYR A CA 1
ATOM 836 C C . TYR A 1 109 ? -11.335 -1.357 5.309 1.00 94.81 109 TYR A C 1
ATOM 838 O O . TYR A 1 109 ? -11.752 -0.696 4.351 1.00 94.81 109 TYR A O 1
ATOM 846 N N . GLU A 1 110 ? -10.789 -0.778 6.373 1.00 95.62 110 GLU A N 1
ATOM 847 C CA . GLU A 1 110 ? -10.576 0.662 6.517 1.00 95.62 110 GLU A CA 1
ATOM 848 C C . GLU A 1 110 ? -9.058 0.944 6.445 1.00 95.62 110 GLU A C 1
ATOM 850 O O . GLU A 1 110 ? -8.406 1.097 7.481 1.00 95.62 110 GLU A O 1
ATOM 855 N N . PRO A 1 111 ? -8.445 0.920 5.240 1.00 96.56 111 PRO A N 1
ATOM 856 C CA . PRO A 1 111 ? -7.018 1.164 5.094 1.00 96.56 111 PRO A CA 1
ATOM 857 C C . PRO A 1 111 ? -6.681 2.649 5.261 1.00 96.56 111 PRO A C 1
ATOM 859 O O . PRO A 1 111 ? -7.423 3.518 4.814 1.00 96.56 111 PRO A O 1
ATOM 862 N N . THR A 1 112 ? -5.506 2.919 5.815 1.00 97.06 112 THR A N 1
ATOM 863 C CA . THR A 1 112 ? -4.859 4.229 5.862 1.00 97.06 112 THR A CA 1
ATOM 864 C C . THR A 1 112 ? -3.435 4.073 5.353 1.00 97.06 112 THR A C 1
ATOM 866 O O . THR A 1 112 ? -2.729 3.151 5.761 1.00 97.06 112 THR A O 1
ATOM 869 N N . ILE A 1 113 ? -2.984 4.966 4.477 1.00 96.88 113 ILE A N 1
ATOM 870 C CA . ILE A 1 113 ? -1.665 4.873 3.848 1.00 96.88 113 ILE A CA 1
ATOM 871 C C . ILE A 1 113 ? -0.694 5.842 4.524 1.00 96.88 113 ILE A C 1
ATOM 873 O O . ILE A 1 113 ? -0.982 7.026 4.665 1.00 96.88 113 ILE A O 1
ATOM 877 N N . PHE A 1 114 ? 0.496 5.373 4.889 1.00 94.81 114 PHE A N 1
ATOM 878 C CA . PHE A 1 114 ? 1.631 6.241 5.195 1.00 94.81 114 PHE A CA 1
ATOM 879 C C . PHE A 1 114 ? 2.673 6.096 4.088 1.00 94.81 114 PHE A C 1
ATOM 881 O O . PHE A 1 114 ? 3.258 5.026 3.921 1.00 94.81 114 PHE A O 1
ATOM 888 N N . TYR A 1 115 ? 2.893 7.168 3.322 1.00 92.81 115 TYR A N 1
ATOM 889 C CA . TYR A 1 115 ? 3.812 7.165 2.183 1.00 92.81 115 TYR A CA 1
ATOM 890 C C . TYR A 1 115 ? 4.782 8.358 2.255 1.00 92.81 115 TYR A C 1
ATOM 892 O O . TYR A 1 115 ? 4.553 9.381 1.604 1.00 92.81 115 TYR A O 1
ATOM 900 N N . PRO A 1 116 ? 5.840 8.270 3.085 1.00 85.81 116 PRO A N 1
ATOM 901 C CA . PRO A 1 116 ? 6.676 9.423 3.418 1.00 85.81 116 PRO A CA 1
ATOM 902 C C . PRO A 1 116 ? 7.601 9.881 2.288 1.00 85.81 116 PRO A C 1
ATOM 904 O O . PRO A 1 116 ? 7.934 11.061 2.218 1.00 85.81 116 PRO A O 1
ATOM 907 N N . THR A 1 117 ? 8.023 8.962 1.418 1.00 85.38 117 THR A N 1
ATOM 908 C CA . THR A 1 117 ? 8.913 9.258 0.292 1.00 85.38 117 THR A CA 1
ATOM 909 C C . THR A 1 117 ? 8.209 8.859 -0.995 1.00 85.38 117 THR A C 1
ATOM 911 O O . THR A 1 117 ? 8.312 7.713 -1.426 1.00 85.38 117 THR A O 1
ATOM 914 N N . ARG A 1 118 ? 7.455 9.792 -1.588 1.00 84.56 118 ARG A N 1
ATOM 915 C CA . ARG A 1 118 ? 6.722 9.543 -2.836 1.00 84.56 118 ARG A CA 1
ATOM 916 C C . ARG A 1 118 ? 7.689 9.391 -4.011 1.00 84.56 118 ARG A C 1
ATOM 918 O O . ARG A 1 118 ? 8.594 10.206 -4.176 1.00 84.56 118 ARG A O 1
ATOM 925 N N . SER A 1 119 ? 7.482 8.355 -4.818 1.00 84.81 119 SER A N 1
ATOM 926 C CA . SER A 1 119 ? 8.254 8.123 -6.039 1.00 84.81 119 SER A CA 1
ATOM 927 C C . SER A 1 119 ? 7.898 9.140 -7.125 1.00 84.81 119 SER A C 1
ATOM 929 O O . SER A 1 119 ? 6.757 9.594 -7.221 1.00 84.81 119 SER A O 1
ATOM 931 N N . LEU A 1 120 ? 8.878 9.471 -7.966 1.00 85.81 120 LEU A N 1
ATOM 932 C CA . LEU A 1 120 ? 8.671 10.267 -9.181 1.00 85.81 120 LEU A CA 1
ATOM 933 C C . LEU A 1 120 ? 8.159 9.421 -10.353 1.00 85.81 120 LEU A C 1
ATOM 935 O O . LEU A 1 120 ? 7.817 9.971 -11.397 1.00 85.81 120 LEU A O 1
ATOM 939 N N . ASP A 1 121 ? 8.105 8.101 -10.188 1.00 90.06 121 ASP A N 1
ATOM 940 C CA . ASP A 1 121 ? 7.615 7.189 -11.208 1.00 90.06 121 ASP A CA 1
ATOM 941 C C . ASP A 1 121 ? 6.112 7.419 -11.484 1.00 90.06 121 ASP A C 1
ATOM 943 O O . ASP A 1 121 ? 5.311 7.402 -10.538 1.00 90.06 121 ASP A O 1
ATOM 947 N N . PRO A 1 122 ? 5.702 7.607 -12.756 1.00 93.50 122 PRO A N 1
ATOM 948 C CA . PRO A 1 122 ? 4.301 7.815 -13.122 1.00 93.50 122 PRO A CA 1
ATOM 949 C C . PRO A 1 122 ? 3.356 6.729 -12.599 1.00 93.50 122 PRO A C 1
ATOM 951 O O . PRO A 1 122 ? 2.254 7.044 -12.161 1.00 93.50 122 PRO A O 1
ATOM 954 N N . LEU A 1 123 ? 3.795 5.464 -12.549 1.00 92.56 123 LEU A N 1
ATOM 955 C CA . LEU A 1 123 ? 2.970 4.370 -12.034 1.00 92.56 123 LEU A CA 1
ATOM 956 C C . LEU A 1 123 ? 2.579 4.604 -10.571 1.00 92.56 123 LEU A C 1
ATOM 958 O O . LEU A 1 123 ? 1.435 4.376 -10.185 1.00 92.56 123 LEU A O 1
ATOM 962 N N . HIS A 1 124 ? 3.523 5.044 -9.736 1.00 92.75 124 HIS A N 1
ATOM 963 C CA . HIS A 1 124 ? 3.253 5.319 -8.324 1.00 92.75 124 HIS A CA 1
ATOM 964 C C . HIS A 1 124 ? 2.333 6.525 -8.153 1.00 92.75 124 HIS A C 1
ATOM 966 O O . HIS A 1 124 ? 1.500 6.524 -7.245 1.00 92.75 124 HIS A O 1
ATOM 972 N N . GLN A 1 125 ? 2.459 7.535 -9.017 1.00 95.31 125 GLN A N 1
ATOM 973 C CA . GLN A 1 125 ? 1.568 8.697 -9.018 1.00 95.31 125 GLN A CA 1
ATOM 974 C C . GLN A 1 125 ? 0.138 8.282 -9.375 1.00 95.31 125 GLN A C 1
ATOM 976 O O . GLN A 1 125 ? -0.782 8.576 -8.610 1.00 95.31 125 GLN A O 1
ATOM 981 N N . ASP A 1 126 ? -0.034 7.500 -10.442 1.00 96.94 126 ASP A N 1
ATOM 982 C CA . ASP A 1 126 ? -1.334 6.974 -10.861 1.00 96.94 126 ASP A CA 1
ATOM 983 C C . ASP A 1 126 ? -1.981 6.129 -9.755 1.00 96.94 126 ASP A C 1
ATOM 985 O O . ASP A 1 126 ? -3.159 6.304 -9.436 1.00 96.94 126 ASP A O 1
ATOM 989 N N . LEU A 1 127 ? -1.214 5.240 -9.114 1.00 97.06 127 LEU A N 1
ATOM 990 C CA . LEU A 1 127 ? -1.695 4.417 -7.999 1.00 97.06 127 LEU A CA 1
ATOM 991 C C . LEU A 1 127 ? -2.061 5.249 -6.764 1.00 97.06 127 LEU A C 1
ATOM 993 O O . LEU A 1 127 ? -3.044 4.946 -6.085 1.00 97.06 127 LEU A O 1
ATOM 997 N N . THR A 1 128 ? -1.306 6.312 -6.484 1.00 96.25 128 THR A N 1
ATOM 998 C CA . THR A 1 128 ? -1.616 7.252 -5.400 1.00 96.25 128 THR A CA 1
ATOM 999 C C . THR A 1 128 ? -2.948 7.946 -5.673 1.00 96.25 128 THR A C 1
ATOM 1001 O O . THR A 1 128 ? -3.833 7.917 -4.819 1.00 96.25 128 THR A O 1
ATOM 1004 N N . THR A 1 129 ? -3.141 8.475 -6.885 1.00 97.38 129 THR A N 1
ATOM 1005 C CA . THR A 1 129 ? -4.407 9.095 -7.295 1.00 97.38 129 THR A CA 1
ATOM 1006 C C . THR A 1 129 ? -5.570 8.109 -7.230 1.00 97.38 129 THR A C 1
ATOM 1008 O O . THR A 1 129 ? -6.646 8.471 -6.764 1.00 97.38 129 THR A O 1
ATOM 1011 N N . GLN A 1 130 ? -5.380 6.851 -7.638 1.00 97.88 130 GLN A N 1
ATOM 1012 C CA . GLN A 1 130 ? -6.420 5.825 -7.506 1.00 97.88 130 GLN A CA 1
ATOM 1013 C C . GLN A 1 130 ? -6.830 5.604 -6.044 1.00 97.88 130 GLN A C 1
ATOM 1015 O O . GLN A 1 130 ? -8.020 5.493 -5.761 1.00 97.88 130 GLN A O 1
ATOM 1020 N N . CYS A 1 131 ? -5.873 5.564 -5.113 1.00 97.88 131 CYS A N 1
ATOM 1021 C CA . CYS A 1 131 ? -6.171 5.432 -3.685 1.00 97.88 131 CYS A CA 1
ATOM 1022 C C . CYS A 1 131 ? -6.930 6.655 -3.151 1.00 97.88 131 CYS A C 1
ATOM 1024 O O . CYS A 1 131 ? -7.934 6.500 -2.457 1.00 97.88 131 CYS A O 1
ATOM 1026 N N . GLU A 1 132 ? -6.497 7.863 -3.521 1.00 97.06 132 GLU A N 1
ATOM 1027 C CA . GLU A 1 132 ? -7.161 9.118 -3.147 1.00 97.06 132 GLU A CA 1
ATOM 1028 C C . GLU A 1 132 ? -8.602 9.175 -3.689 1.00 97.06 132 GLU A C 1
ATOM 1030 O O . GLU A 1 132 ? -9.520 9.547 -2.965 1.00 97.06 132 GLU A O 1
ATOM 1035 N N . LYS A 1 133 ? -8.836 8.733 -4.934 1.00 97.75 133 LYS A N 1
ATOM 1036 C CA . LYS A 1 133 ? -10.176 8.657 -5.550 1.00 97.75 133 LYS A CA 1
ATOM 1037 C C . LYS A 1 133 ? -11.084 7.582 -4.953 1.00 97.75 133 LYS A C 1
ATOM 1039 O O . LYS A 1 133 ? -12.278 7.591 -5.232 1.00 97.75 133 LYS A O 1
ATOM 1044 N N . MET A 1 134 ? -10.533 6.677 -4.151 1.00 97.50 134 MET A N 1
ATOM 1045 C CA . MET A 1 134 ? -11.284 5.684 -3.380 1.00 97.50 134 MET A CA 1
ATOM 1046 C C . MET A 1 134 ? -11.459 6.085 -1.908 1.00 97.50 134 MET A C 1
ATOM 1048 O O . MET A 1 134 ? -11.806 5.243 -1.071 1.00 97.50 134 MET A O 1
ATOM 1052 N N . ASP A 1 135 ? -11.219 7.365 -1.602 1.00 96.62 135 ASP A N 1
ATOM 1053 C CA . ASP A 1 135 ? -11.329 7.964 -0.274 1.00 96.62 135 ASP A CA 1
ATOM 1054 C C . ASP A 1 135 ? -10.454 7.257 0.773 1.00 96.62 135 ASP A C 1
ATOM 1056 O O . ASP A 1 135 ? -10.837 7.113 1.937 1.00 96.62 135 ASP A O 1
ATOM 1060 N N . ILE A 1 136 ? -9.276 6.779 0.357 1.00 97.88 136 ILE A N 1
ATOM 1061 C CA . ILE A 1 136 ? -8.296 6.177 1.263 1.00 97.88 136 ILE A CA 1
ATOM 1062 C C . ILE A 1 136 ? -7.431 7.298 1.859 1.00 97.88 136 ILE A C 1
ATOM 1064 O O . ILE A 1 136 ? -6.744 7.998 1.110 1.00 97.88 136 ILE A O 1
ATOM 1068 N N . PRO A 1 137 ? -7.433 7.490 3.190 1.00 96.88 137 PRO A N 1
ATOM 1069 C CA . PRO A 1 137 ? -6.678 8.561 3.827 1.00 96.88 137 PRO A CA 1
ATOM 1070 C C . PRO A 1 137 ? -5.165 8.324 3.760 1.00 96.88 137 PRO A C 1
ATOM 1072 O O . PRO A 1 137 ? -4.681 7.207 3.957 1.00 96.88 137 PRO A O 1
ATOM 1075 N N . PHE A 1 138 ? -4.414 9.410 3.557 1.00 96.44 138 PHE A N 1
ATOM 1076 C CA . PHE A 1 138 ? -2.953 9.433 3.636 1.00 96.44 138 PHE A CA 1
ATOM 1077 C C . PHE A 1 138 ? -2.496 10.173 4.895 1.00 96.44 138 PHE A C 1
ATOM 1079 O O . PHE A 1 138 ? -2.856 11.330 5.113 1.00 96.44 138 PHE A O 1
ATOM 1086 N N . LEU A 1 139 ? -1.663 9.528 5.708 1.00 93.69 139 LEU A N 1
ATOM 1087 C CA . LEU A 1 139 ? -1.002 10.164 6.843 1.00 93.69 139 LEU A CA 1
ATOM 1088 C C . LEU A 1 139 ? 0.176 11.009 6.365 1.00 93.69 139 LEU A C 1
ATOM 1090 O O . LEU A 1 139 ? 1.031 10.540 5.613 1.00 93.69 139 LEU A O 1
ATOM 1094 N N . SER A 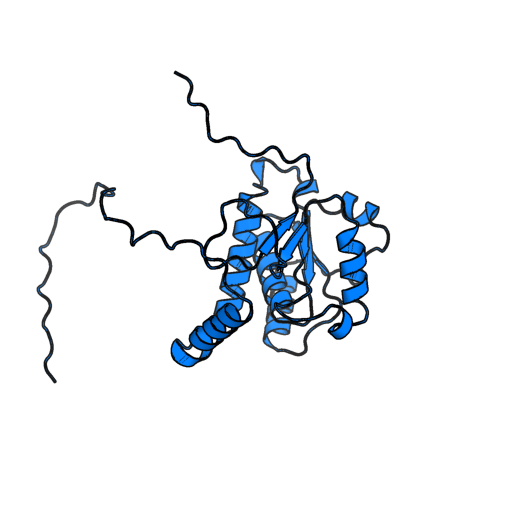1 140 ? 0.253 12.237 6.868 1.00 88.06 140 SER A N 1
ATOM 1095 C CA . SER A 1 140 ? 1.393 13.133 6.656 1.00 88.06 140 SER A CA 1
ATOM 1096 C C . SER A 1 140 ? 2.600 12.758 7.522 1.00 88.06 140 SER A C 1
ATOM 1098 O O . SER A 1 140 ? 3.742 12.973 7.120 1.00 88.06 140 SER A O 1
ATOM 1100 N N . TYR A 1 141 ? 2.363 12.163 8.692 1.00 86.56 141 TYR A N 1
ATOM 1101 C CA . TYR A 1 141 ? 3.398 11.665 9.590 1.00 86.56 141 TYR A CA 1
ATOM 1102 C C . TYR A 1 141 ? 2.951 10.373 10.273 1.00 86.56 141 TYR A C 1
ATOM 1104 O O . TYR A 1 141 ? 1.763 10.149 10.508 1.00 86.56 141 TYR A O 1
ATOM 1112 N N . LEU A 1 142 ? 3.922 9.530 10.616 1.00 86.38 142 LEU A N 1
ATOM 1113 C CA . LEU A 1 142 ? 3.698 8.363 11.459 1.00 86.38 142 LEU A CA 1
ATOM 1114 C C . LEU A 1 142 ? 3.953 8.758 12.922 1.00 86.38 142 LEU A C 1
ATOM 1116 O O . LEU A 1 142 ? 5.027 9.303 13.195 1.00 86.38 142 LEU A O 1
ATOM 1120 N N . PRO A 1 143 ? 3.016 8.508 13.855 1.00 83.94 143 PRO A N 1
ATOM 1121 C CA . PRO A 1 143 ? 3.241 8.754 15.277 1.00 83.94 143 PRO A CA 1
ATOM 1122 C C . PRO A 1 143 ? 4.488 8.023 15.786 1.00 83.94 143 PRO A C 1
ATOM 1124 O O . PRO A 1 143 ? 4.761 6.889 15.384 1.00 83.94 143 PRO A O 1
ATOM 1127 N N . THR A 1 144 ? 5.244 8.663 16.677 1.00 76.38 144 THR A N 1
ATOM 1128 C CA . THR A 1 144 ? 6.419 8.021 17.296 1.00 76.38 144 THR A CA 1
ATOM 1129 C C . THR A 1 144 ? 5.976 7.111 18.444 1.00 76.38 144 THR A C 1
ATOM 1131 O O . THR A 1 144 ? 6.612 6.101 18.746 1.00 76.38 144 THR A O 1
ATOM 1134 N N . GLU A 1 145 ? 4.837 7.432 19.055 1.00 84.06 145 GLU A N 1
ATOM 1135 C CA . GLU A 1 145 ? 4.206 6.668 20.115 1.00 84.06 145 GLU A CA 1
ATOM 1136 C C . GLU A 1 145 ? 3.536 5.411 19.542 1.00 84.06 145 GLU A C 1
ATOM 1138 O O . GLU A 1 145 ? 2.417 5.435 19.033 1.00 84.06 145 GLU A O 1
ATOM 1143 N N . VAL A 1 146 ? 4.219 4.277 19.691 1.00 83.50 146 VAL A N 1
ATOM 1144 C CA . VAL A 1 146 ? 3.772 2.929 19.290 1.00 83.50 146 VAL A CA 1
ATOM 1145 C C . VAL A 1 146 ? 2.348 2.616 19.773 1.00 83.50 146 VAL A C 1
ATOM 1147 O O . VAL A 1 146 ? 1.573 2.001 19.044 1.00 83.50 146 VAL A O 1
ATOM 1150 N N . GLN A 1 147 ? 1.975 3.072 20.975 1.00 83.62 147 GLN A N 1
ATOM 1151 C CA . GLN A 1 147 ? 0.643 2.816 21.532 1.00 83.62 147 GLN A CA 1
ATOM 1152 C C . GLN A 1 147 ? -0.476 3.473 20.723 1.00 83.62 147 GLN A C 1
ATOM 1154 O O . GLN A 1 147 ? -1.511 2.849 20.527 1.00 83.62 147 GLN A O 1
ATOM 1159 N N . LEU A 1 148 ? -0.250 4.662 20.154 1.00 86.25 148 LEU A N 1
ATOM 1160 C CA . LEU A 1 148 ? -1.245 5.309 19.295 1.00 86.25 148 LEU A CA 1
ATOM 1161 C C . LEU A 1 148 ? -1.516 4.480 18.036 1.00 86.25 148 LEU A C 1
ATOM 1163 O O . LEU A 1 148 ? -2.651 4.399 17.578 1.00 86.25 148 LEU A O 1
ATOM 1167 N N . ILE A 1 149 ? -0.482 3.833 17.493 1.00 86.31 149 ILE A N 1
ATOM 1168 C CA . ILE A 1 149 ? -0.613 2.958 16.324 1.00 86.31 149 ILE A CA 1
ATOM 1169 C C . ILE A 1 149 ? -1.337 1.663 16.712 1.00 86.31 149 ILE A C 1
ATOM 1171 O O . ILE A 1 149 ? -2.259 1.262 16.008 1.00 86.31 149 ILE A O 1
ATOM 1175 N N . ASN A 1 150 ? -0.972 1.045 17.841 1.00 85.69 150 ASN A N 1
ATOM 1176 C CA . ASN A 1 150 ? -1.639 -0.161 18.347 1.00 85.69 150 ASN A CA 1
ATOM 1177 C C . ASN A 1 150 ? -3.126 0.080 18.658 1.00 85.69 150 ASN A C 1
ATOM 1179 O O . ASN A 1 150 ? -3.958 -0.802 18.453 1.00 85.69 150 ASN A O 1
ATOM 1183 N N . ASP A 1 151 ? -3.460 1.271 19.154 1.00 85.88 151 ASP A N 1
ATOM 1184 C CA . ASP A 1 151 ? -4.831 1.635 19.489 1.00 85.88 151 ASP A CA 1
ATOM 1185 C C . ASP A 1 151 ? -5.651 2.043 18.267 1.00 85.88 151 ASP A C 1
ATOM 1187 O O . ASP A 1 151 ? -6.865 1.857 18.282 1.00 85.88 151 ASP A O 1
ATOM 1191 N N . ALA A 1 152 ? -5.031 2.587 17.220 1.00 87.25 152 ALA A N 1
ATOM 1192 C CA . ALA A 1 152 ? -5.733 3.027 16.016 1.00 87.25 152 ALA A CA 1
ATOM 1193 C C . ALA A 1 152 ? -5.895 1.917 14.964 1.00 87.25 152 ALA A C 1
ATOM 1195 O O . ALA A 1 152 ? -6.900 1.901 14.249 1.00 87.25 152 ALA A O 1
ATOM 1196 N N . TYR A 1 153 ? -4.932 0.994 14.864 1.00 90.62 153 TYR A N 1
ATOM 1197 C CA . TYR A 1 153 ? -4.848 0.017 13.777 1.00 90.62 153 TYR A CA 1
ATOM 1198 C C . TYR A 1 153 ? -4.903 -1.426 14.272 1.00 90.62 153 TYR A C 1
ATOM 1200 O O . TYR A 1 153 ? -4.188 -1.814 15.190 1.00 90.62 153 TYR A O 1
ATOM 1208 N N . GLY A 1 154 ? -5.723 -2.249 13.616 1.00 88.31 154 GLY A N 1
ATOM 1209 C CA . GLY A 1 154 ? -5.788 -3.690 13.870 1.00 88.31 154 GLY A CA 1
ATOM 1210 C C . GLY A 1 154 ? -4.691 -4.495 13.170 1.00 88.31 154 GLY A C 1
ATOM 1211 O O . GLY A 1 154 ? -4.369 -5.599 13.607 1.00 88.31 154 GLY A O 1
ATOM 1212 N N . LEU A 1 155 ? -4.121 -3.956 12.090 1.00 89.94 155 LEU A N 1
ATOM 1213 C CA . LEU A 1 155 ? -3.118 -4.608 11.247 1.00 89.94 155 LEU A CA 1
ATOM 1214 C C . LEU A 1 155 ? -2.201 -3.562 10.613 1.00 89.94 155 LEU A C 1
ATOM 1216 O O . LEU A 1 155 ? -2.659 -2.484 10.231 1.00 89.94 155 LEU A O 1
ATOM 1220 N N . VAL A 1 156 ? -0.928 -3.914 10.421 1.00 90.81 156 VAL A N 1
ATOM 1221 C CA . VAL A 1 156 ? -0.004 -3.120 9.603 1.00 90.81 156 VAL A CA 1
ATOM 1222 C C . VAL A 1 156 ? 0.537 -3.928 8.435 1.00 90.81 156 VAL A C 1
ATOM 1224 O O . VAL A 1 156 ? 1.016 -5.044 8.618 1.00 90.81 156 VAL A O 1
ATOM 1227 N N . VAL A 1 157 ? 0.503 -3.345 7.240 1.00 90.88 157 VAL A N 1
ATOM 1228 C CA . VAL A 1 157 ? 1.160 -3.848 6.034 1.00 90.88 157 VAL A CA 1
ATOM 1229 C C . VAL A 1 157 ? 2.448 -3.059 5.812 1.00 90.88 157 VAL A C 1
ATOM 1231 O O . VAL A 1 157 ? 2.414 -1.849 5.597 1.00 90.88 157 VAL A O 1
ATOM 1234 N N . ASP A 1 158 ? 3.584 -3.746 5.874 1.00 89.81 158 ASP A N 1
ATOM 1235 C CA . ASP A 1 158 ? 4.908 -3.206 5.575 1.00 89.81 158 ASP A CA 1
ATOM 1236 C C . ASP A 1 158 ? 5.241 -3.435 4.094 1.00 89.81 158 ASP A C 1
ATOM 1238 O O . ASP A 1 158 ? 5.488 -4.556 3.642 1.00 89.81 158 ASP A O 1
ATOM 1242 N N . ALA A 1 159 ? 5.226 -2.337 3.348 1.00 90.25 159 ALA A N 1
ATOM 1243 C CA . ALA A 1 159 ? 5.573 -2.244 1.940 1.00 90.25 159 ALA A CA 1
ATOM 1244 C C . ALA A 1 159 ? 6.700 -1.208 1.729 1.00 90.25 159 ALA A C 1
ATOM 1246 O O . ALA A 1 159 ? 6.738 -0.512 0.711 1.00 90.25 159 ALA A O 1
ATOM 1247 N N . VAL A 1 160 ? 7.600 -1.064 2.716 1.00 83.25 160 VAL A N 1
ATOM 1248 C CA . VAL A 1 160 ? 8.653 -0.034 2.716 1.00 83.25 160 VAL A CA 1
ATOM 1249 C C . VAL A 1 160 ? 9.858 -0.419 1.863 1.00 83.25 160 VAL A C 1
ATOM 1251 O O . VAL A 1 160 ? 10.334 0.405 1.086 1.00 83.25 160 VAL A O 1
ATOM 1254 N N . LEU A 1 161 ? 10.381 -1.639 2.005 1.00 75.19 161 LEU A N 1
ATOM 1255 C CA . LEU A 1 161 ? 11.626 -2.050 1.341 1.00 75.19 161 LEU A CA 1
ATOM 1256 C C . LEU A 1 161 ? 11.395 -3.145 0.308 1.00 75.19 161 LEU A C 1
ATOM 1258 O O . LEU A 1 161 ? 10.756 -4.152 0.613 1.00 75.19 161 LEU A O 1
ATOM 1262 N N . GLY A 1 162 ? 11.971 -2.933 -0.881 1.00 62.09 162 GLY A N 1
ATOM 1263 C CA . GLY A 1 162 ? 12.131 -3.899 -1.971 1.00 62.09 162 GLY A CA 1
ATOM 1264 C C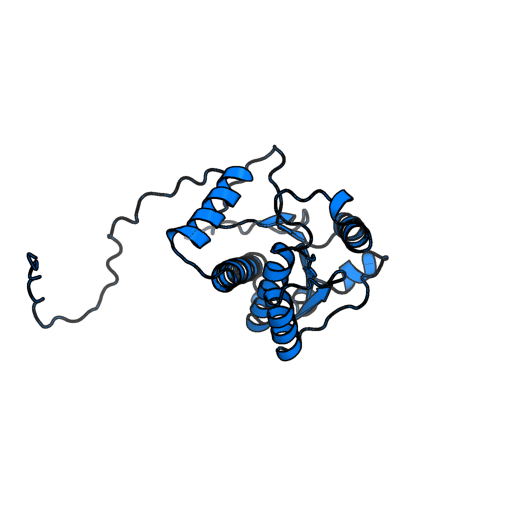 . GLY A 1 162 ? 13.031 -5.091 -1.615 1.00 62.09 162 GLY A C 1
ATOM 1265 O O . GLY A 1 162 ? 13.825 -5.003 -0.671 1.00 62.09 162 GLY A O 1
ATOM 1266 N N . PRO A 1 163 ? 12.964 -6.208 -2.362 1.00 53.75 163 PRO A N 1
ATOM 1267 C CA . PRO A 1 163 ? 13.978 -7.254 -2.265 1.00 53.75 163 PRO A CA 1
ATOM 1268 C C . PRO A 1 163 ? 15.361 -6.687 -2.630 1.00 53.75 163 PRO A C 1
ATOM 1270 O O . PRO A 1 163 ? 15.546 -6.151 -3.714 1.00 53.75 163 PRO A O 1
ATOM 1273 N N . GLY A 1 164 ? 16.328 -6.801 -1.714 1.00 51.34 164 GLY A N 1
ATOM 1274 C CA . GLY A 1 164 ? 17.724 -6.406 -1.954 1.00 51.34 164 GLY A CA 1
ATOM 1275 C C . GLY A 1 164 ? 18.104 -4.972 -1.568 1.00 51.34 164 GLY A C 1
ATOM 1276 O O . GLY A 1 164 ? 19.274 -4.638 -1.693 1.00 51.34 164 GLY A O 1
ATOM 1277 N N . VAL A 1 165 ? 17.171 -4.156 -1.063 1.00 53.38 165 VAL A N 1
ATOM 1278 C CA . VAL A 1 165 ? 17.465 -2.777 -0.628 1.00 53.38 165 VAL A CA 1
ATOM 1279 C C . VAL A 1 165 ? 17.813 -2.748 0.857 1.00 53.38 165 VAL A C 1
ATOM 1281 O O . VAL A 1 165 ? 17.016 -3.180 1.701 1.00 53.38 165 VAL A O 1
ATOM 1284 N N . GLU A 1 166 ? 18.985 -2.213 1.194 1.00 53.81 166 GLU A N 1
ATOM 1285 C CA . GLU A 1 166 ? 19.393 -2.085 2.591 1.00 53.81 166 GLU A CA 1
ATOM 1286 C C . GLU A 1 166 ? 18.725 -0.858 3.247 1.00 53.81 166 GLU A C 1
ATOM 1288 O O . GLU A 1 166 ? 18.630 0.211 2.642 1.00 53.81 166 GLU A O 1
ATOM 1293 N N . PRO A 1 167 ? 18.298 -0.939 4.525 1.00 55.44 167 PRO A N 1
ATOM 1294 C CA . PRO A 1 167 ? 17.683 0.191 5.233 1.00 55.44 167 PRO A CA 1
ATOM 1295 C C . PRO A 1 167 ? 18.552 1.460 5.283 1.00 55.44 167 PRO A C 1
ATOM 1297 O O . PRO A 1 167 ? 18.023 2.554 5.494 1.00 55.44 167 PRO A O 1
ATOM 1300 N N . CYS A 1 168 ? 19.872 1.306 5.122 1.00 48.91 168 CYS A N 1
ATOM 1301 C CA . CYS A 1 168 ? 20.836 2.403 5.030 1.00 48.91 168 CYS A CA 1
ATOM 1302 C C . CYS A 1 168 ? 20.746 3.181 3.709 1.00 48.91 168 CYS A C 1
ATOM 1304 O O . CYS A 1 168 ? 21.070 4.363 3.702 1.00 48.91 168 CYS A O 1
ATOM 1306 N N . GLU A 1 169 ? 20.299 2.552 2.620 1.00 50.25 169 GLU A N 1
ATOM 1307 C CA . GLU A 1 169 ? 20.219 3.174 1.291 1.00 50.25 169 GLU A CA 1
ATOM 1308 C C . GLU A 1 169 ? 18.967 4.044 1.140 1.00 50.25 169 GLU A C 1
ATOM 1310 O O . GLU A 1 169 ? 18.996 5.058 0.451 1.00 50.25 169 GLU A O 1
ATOM 1315 N N . VAL A 1 170 ? 17.877 3.694 1.834 1.00 55.12 170 VAL A N 1
ATOM 1316 C CA . VAL A 1 170 ? 16.606 4.437 1.744 1.00 55.12 170 VAL A CA 1
ATOM 1317 C C . VAL A 1 170 ? 16.624 5.721 2.573 1.00 55.12 170 VAL A C 1
ATOM 1319 O O . VAL A 1 170 ? 15.969 6.692 2.202 1.00 55.12 170 VAL A O 1
ATOM 1322 N N . GLY A 1 171 ? 17.399 5.749 3.664 1.00 56.78 171 GLY A N 1
ATOM 1323 C CA . GLY A 1 171 ? 17.611 6.926 4.510 1.00 56.78 171 GLY A CA 1
ATOM 1324 C C . GLY A 1 171 ? 16.337 7.594 5.070 1.00 56.78 171 GLY A C 1
ATOM 1325 O O . GLY A 1 171 ? 15.192 7.321 4.707 1.00 56.78 171 GLY A O 1
ATOM 1326 N N . GLY A 1 172 ? 16.522 8.520 6.012 1.00 74.75 172 GLY A N 1
ATOM 1327 C CA . GLY A 1 172 ? 15.483 9.48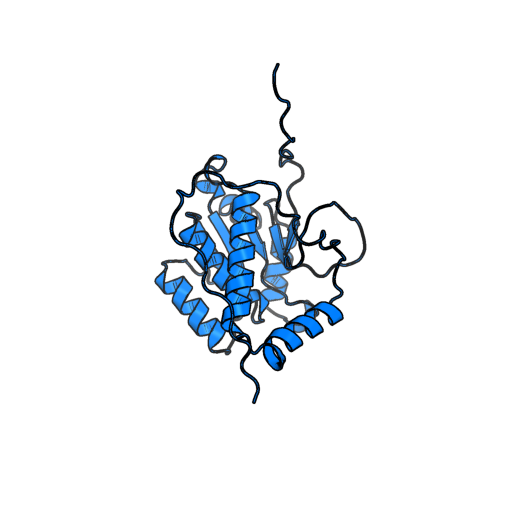9 6.377 1.00 74.75 172 GLY A CA 1
ATOM 1328 C C . GLY A 1 172 ? 14.175 8.908 6.972 1.00 74.75 172 GLY A C 1
ATOM 1329 O O . GLY A 1 172 ? 14.217 8.120 7.924 1.00 74.75 172 GLY A O 1
ATOM 1330 N N . PRO A 1 173 ? 12.985 9.350 6.503 1.00 77.88 173 PRO A N 1
ATOM 1331 C CA . PRO A 1 173 ? 11.687 8.978 7.079 1.00 77.88 173 PRO A CA 1
ATOM 1332 C C . PRO A 1 173 ? 11.368 7.477 7.069 1.00 77.88 173 PRO A C 1
ATOM 1334 O O . PRO A 1 173 ? 10.731 6.996 8.006 1.00 77.88 173 PRO A O 1
ATOM 1337 N N . CYS A 1 174 ? 11.821 6.738 6.051 1.00 76.56 174 CYS A N 1
ATOM 1338 C CA . CYS A 1 174 ? 11.540 5.307 5.909 1.00 76.56 174 CYS A CA 1
ATOM 1339 C C . CYS A 1 174 ? 12.256 4.478 6.984 1.00 76.56 174 CYS A C 1
ATOM 1341 O O . CYS A 1 174 ? 11.660 3.577 7.573 1.00 76.56 174 CYS A O 1
ATOM 1343 N N . THR A 1 175 ? 13.503 4.825 7.319 1.00 78.44 175 THR A N 1
ATOM 1344 C CA . THR A 1 175 ? 14.255 4.172 8.403 1.00 78.44 175 THR A CA 1
ATOM 1345 C C . THR A 1 175 ? 13.570 4.375 9.756 1.00 78.44 175 THR A C 1
ATOM 1347 O O . THR A 1 175 ? 13.465 3.433 10.544 1.00 78.44 175 THR A O 1
ATOM 1350 N N . ARG A 1 176 ? 13.045 5.584 10.012 1.00 80.25 176 ARG A N 1
ATOM 1351 C CA . ARG A 1 176 ? 12.261 5.872 11.226 1.00 80.25 176 ARG A CA 1
ATOM 1352 C C . ARG A 1 176 ? 10.972 5.057 11.267 1.00 80.25 176 ARG A C 1
ATOM 1354 O O . ARG A 1 176 ? 10.679 4.462 12.297 1.00 80.25 176 ARG A O 1
ATOM 1361 N N . ALA A 1 177 ? 10.255 4.970 10.147 1.00 82.50 177 ALA A N 1
ATOM 1362 C CA . ALA A 1 177 ? 9.045 4.160 10.047 1.00 82.50 177 ALA A CA 1
ATOM 1363 C C . ALA A 1 177 ? 9.329 2.692 10.394 1.00 82.50 177 ALA A C 1
ATOM 1365 O O . ALA A 1 177 ? 8.682 2.132 11.273 1.00 82.50 177 ALA A O 1
ATOM 1366 N N . LEU A 1 178 ? 10.361 2.095 9.790 1.00 81.38 178 LEU A N 1
ATOM 1367 C CA . LEU A 1 178 ? 10.775 0.717 10.071 1.00 81.38 178 LEU A CA 1
ATOM 1368 C C . LEU A 1 178 ? 11.180 0.498 11.534 1.00 81.38 178 LEU A C 1
ATOM 1370 O O . LEU A 1 178 ? 10.922 -0.573 12.084 1.00 81.38 178 LEU A O 1
ATOM 1374 N N . ALA A 1 179 ? 11.819 1.482 12.173 1.00 82.44 179 ALA A N 1
ATOM 1375 C CA . ALA A 1 179 ? 12.154 1.408 13.592 1.00 82.44 179 ALA A CA 1
ATOM 1376 C C . ALA A 1 179 ? 10.888 1.353 14.462 1.00 82.44 179 ALA A C 1
ATOM 1378 O O . ALA A 1 179 ? 10.794 0.486 15.329 1.00 82.44 179 ALA A O 1
ATOM 1379 N N . THR A 1 180 ? 9.891 2.196 14.179 1.00 81.75 180 THR A N 1
ATOM 1380 C CA . THR A 1 180 ? 8.592 2.176 14.869 1.00 81.75 180 THR A CA 1
ATOM 1381 C C . THR A 1 180 ? 7.846 0.864 14.626 1.00 81.75 180 THR A C 1
ATOM 1383 O O . THR A 1 180 ? 7.363 0.249 15.574 1.00 81.75 180 THR A O 1
ATOM 1386 N N . LEU A 1 181 ? 7.813 0.379 13.378 1.00 81.88 181 LEU A N 1
ATOM 1387 C CA . LEU A 1 181 ? 7.138 -0.868 12.999 1.00 81.88 181 LEU A CA 1
ATOM 1388 C C . LEU A 1 181 ? 7.666 -2.095 13.757 1.00 81.88 181 LEU A C 1
ATOM 1390 O O . LEU A 1 181 ? 6.899 -3.001 14.078 1.00 81.88 181 LEU A O 1
ATOM 1394 N N . LYS A 1 182 ? 8.963 -2.126 14.088 1.00 81.00 182 LYS A N 1
ATOM 1395 C CA . LYS A 1 182 ? 9.576 -3.215 14.870 1.00 81.00 182 LYS A CA 1
ATOM 1396 C C . LYS A 1 182 ? 9.096 -3.279 16.322 1.00 81.00 182 LYS A C 1
ATOM 1398 O O . LYS A 1 182 ? 9.248 -4.329 16.942 1.00 81.00 182 LYS A O 1
ATOM 1403 N N . LEU A 1 183 ? 8.568 -2.182 16.860 1.00 81.12 183 LEU A N 1
ATOM 1404 C CA . LEU A 1 183 ? 8.135 -2.065 18.255 1.00 81.12 183 LEU A CA 1
ATOM 1405 C C . LEU A 1 183 ? 6.634 -2.335 18.442 1.00 81.12 183 LEU A C 1
ATOM 1407 O O . LEU A 1 183 ? 6.162 -2.385 19.577 1.00 81.12 183 LEU A O 1
ATOM 1411 N N . LEU A 1 184 ? 5.882 -2.496 17.350 1.00 81.50 184 LEU A N 1
ATOM 1412 C CA . LEU A 1 184 ? 4.441 -2.731 17.387 1.00 81.50 184 LEU A CA 1
ATOM 1413 C C . LEU A 1 184 ? 4.107 -4.123 17.941 1.00 81.50 184 LEU A C 1
ATOM 1415 O O . LEU A 1 184 ? 4.793 -5.108 17.662 1.00 81.50 184 LEU A O 1
ATOM 1419 N N . SER A 1 185 ? 3.013 -4.202 18.700 1.00 75.12 185 SER A N 1
ATOM 1420 C CA . SER A 1 185 ? 2.467 -5.462 19.226 1.00 75.12 185 SER A CA 1
ATOM 1421 C C . SER A 1 185 ? 1.347 -6.036 18.352 1.00 75.12 185 SER A C 1
ATOM 1423 O O . SER A 1 185 ? 0.976 -7.201 18.510 1.00 75.12 185 SER A O 1
ATOM 1425 N N . ILE A 1 186 ? 0.823 -5.232 17.423 1.00 78.19 186 ILE A N 1
ATOM 1426 C CA . ILE A 1 186 ? -0.188 -5.630 16.441 1.00 78.19 186 ILE A CA 1
ATOM 1427 C C . ILE A 1 186 ? 0.418 -6.471 15.301 1.00 78.19 186 ILE A C 1
ATOM 1429 O O . ILE A 1 186 ? 1.627 -6.403 15.053 1.00 78.19 186 ILE A O 1
ATOM 1433 N N . PRO A 1 187 ? -0.389 -7.296 14.605 1.00 77.56 187 PRO A N 1
ATOM 1434 C CA . PRO A 1 187 ? 0.100 -8.121 13.510 1.00 77.56 187 PRO A CA 1
ATOM 1435 C C . PRO A 1 187 ? 0.733 -7.277 12.404 1.00 77.56 187 PRO A C 1
ATOM 1437 O O . PRO A 1 187 ? 0.189 -6.244 12.006 1.00 77.56 187 PRO A O 1
ATOM 1440 N N . LEU A 1 188 ? 1.868 -7.752 11.888 1.00 74.44 188 LEU A N 1
ATOM 1441 C CA . LEU A 1 188 ? 2.605 -7.088 10.818 1.00 74.44 188 LEU A CA 1
ATOM 1442 C C . LEU A 1 188 ? 2.748 -8.011 9.607 1.00 74.44 188 LEU A C 1
ATOM 1444 O O . LEU A 1 188 ? 3.207 -9.154 9.706 1.00 74.44 188 LEU A O 1
ATOM 1448 N N . ALA A 1 189 ? 2.350 -7.489 8.457 1.00 75.81 189 ALA A N 1
ATOM 1449 C CA . ALA A 1 189 ? 2.319 -8.140 7.163 1.00 75.81 189 ALA A CA 1
ATOM 1450 C C . ALA A 1 189 ? 3.352 -7.491 6.246 1.00 75.81 189 ALA A C 1
ATOM 1452 O O . ALA A 1 189 ? 3.067 -6.468 5.639 1.00 75.81 189 ALA A O 1
ATOM 1453 N N . GLY A 1 190 ? 4.565 -8.032 6.173 1.00 65.06 190 GLY A N 1
ATOM 1454 C CA . GLY A 1 190 ? 5.648 -7.375 5.436 1.00 65.06 190 GLY A CA 1
ATOM 1455 C C . GLY A 1 190 ? 6.113 -8.160 4.229 1.00 65.06 190 GLY A C 1
ATOM 1456 O O . GLY A 1 190 ? 6.137 -9.389 4.279 1.00 65.06 190 GLY A O 1
ATOM 1457 N N . THR A 1 191 ? 6.560 -7.473 3.180 1.00 52.72 191 THR A N 1
ATOM 1458 C CA . THR A 1 191 ? 7.421 -8.095 2.168 1.00 52.72 191 THR A CA 1
ATOM 1459 C C . THR A 1 191 ? 8.787 -8.383 2.792 1.00 52.72 191 THR A C 1
ATOM 1461 O O . THR A 1 191 ? 9.503 -7.443 3.130 1.00 52.72 191 THR A O 1
ATOM 1464 N N . ARG A 1 192 ? 9.176 -9.647 3.015 1.00 44.75 192 ARG A N 1
ATOM 1465 C CA . ARG A 1 192 ? 10.459 -9.961 3.683 1.00 44.75 192 ARG A CA 1
ATOM 1466 C C . ARG A 1 192 ? 11.408 -10.734 2.771 1.00 44.75 192 ARG A C 1
ATOM 1468 O O . ARG A 1 192 ? 11.056 -11.798 2.278 1.00 44.75 192 ARG A O 1
ATOM 1475 N N . ARG A 1 193 ? 12.669 -10.284 2.725 1.00 38.50 193 ARG A N 1
ATOM 1476 C CA . ARG A 1 193 ? 13.851 -11.091 2.370 1.00 38.50 193 ARG A CA 1
ATOM 1477 C C . ARG A 1 193 ? 13.963 -12.326 3.287 1.00 38.50 193 ARG A C 1
ATOM 1479 O O . ARG A 1 193 ? 13.959 -12.158 4.516 1.00 38.50 193 ARG A O 1
ATOM 1486 N N . PRO A 1 194 ? 14.121 -13.556 2.766 1.00 29.81 194 PRO A N 1
ATOM 1487 C CA . PRO A 1 194 ? 14.465 -14.692 3.605 1.00 29.81 194 PRO A CA 1
ATOM 1488 C C . PRO A 1 194 ? 15.906 -14.507 4.100 1.00 29.81 194 PRO A C 1
ATOM 1490 O O . PRO A 1 194 ? 16.868 -14.679 3.364 1.00 29.81 194 PRO A O 1
ATOM 1493 N N . ALA A 1 195 ? 16.068 -14.119 5.364 1.00 28.05 195 ALA A N 1
ATOM 1494 C CA . ALA A 1 195 ? 17.291 -14.428 6.094 1.00 28.05 195 ALA A CA 1
ATOM 1495 C C . ALA A 1 195 ? 17.058 -15.781 6.765 1.00 28.05 195 ALA A C 1
ATOM 1497 O O . ALA A 1 195 ? 16.011 -15.969 7.393 1.00 28.05 195 ALA A O 1
ATOM 1498 N N . ALA A 1 196 ? 18.002 -16.697 6.555 1.00 33.50 196 ALA A N 1
ATOM 1499 C CA . ALA A 1 196 ? 17.974 -18.086 6.985 1.00 33.50 196 ALA A CA 1
ATOM 1500 C C . ALA A 1 196 ? 17.313 -18.294 8.364 1.00 33.50 196 ALA A C 1
ATOM 1502 O O . ALA A 1 196 ? 17.600 -17.564 9.311 1.00 33.50 196 ALA A O 1
ATOM 1503 N N . ALA A 1 197 ? 16.473 -19.334 8.426 1.00 29.45 197 ALA A N 1
ATOM 1504 C CA . ALA A 1 197 ? 15.888 -20.009 9.591 1.00 29.45 197 ALA A CA 1
ATOM 1505 C C . ALA A 1 197 ? 14.344 -20.010 9.692 1.00 29.45 197 ALA A C 1
ATOM 1507 O O . ALA A 1 197 ? 13.659 -18.994 9.846 1.00 29.45 197 ALA A O 1
ATOM 1508 N N . THR A 1 198 ? 13.873 -21.260 9.705 1.00 27.58 198 THR A N 1
ATOM 1509 C CA . THR A 1 198 ? 12.578 -21.810 10.122 1.00 27.58 198 THR A CA 1
ATOM 1510 C C . THR A 1 198 ? 11.457 -21.794 9.088 1.00 27.58 198 THR A C 1
ATOM 1512 O O . THR A 1 198 ? 10.588 -20.920 9.046 1.00 27.58 198 THR A O 1
ATOM 1515 N N . VAL A 1 199 ? 11.481 -22.879 8.306 1.00 32.12 199 VAL A N 1
ATOM 1516 C CA . VAL A 1 199 ? 10.348 -23.513 7.631 1.00 32.12 199 VAL A CA 1
ATOM 1517 C C . VAL A 1 199 ? 9.197 -23.670 8.624 1.00 32.12 199 VAL A C 1
ATOM 1519 O O . VAL A 1 199 ? 9.268 -24.456 9.565 1.00 32.12 199 VAL A O 1
ATOM 1522 N N . ARG A 1 200 ? 8.109 -22.940 8.386 1.00 25.67 200 ARG A N 1
ATOM 1523 C CA . ARG A 1 200 ? 6.771 -23.394 8.755 1.00 25.67 200 ARG A CA 1
ATOM 1524 C C . ARG A 1 200 ? 5.946 -23.352 7.479 1.00 25.67 200 ARG A C 1
ATOM 1526 O O . ARG A 1 200 ? 5.914 -22.340 6.786 1.00 25.67 200 ARG A O 1
ATOM 1533 N N . THR A 1 201 ? 5.421 -24.515 7.136 1.00 31.56 201 THR A N 1
ATOM 1534 C CA . THR A 1 201 ? 4.804 -24.887 5.866 1.00 31.56 201 THR A CA 1
ATOM 1535 C C . THR A 1 201 ? 3.702 -23.925 5.418 1.00 31.56 201 THR A C 1
ATOM 1537 O O . THR A 1 201 ? 2.840 -23.544 6.206 1.00 31.56 201 THR A O 1
ATOM 1540 N N . GLY A 1 202 ? 3.722 -23.586 4.123 1.00 29.44 202 GLY A N 1
ATOM 1541 C CA . GLY A 1 202 ? 2.604 -22.968 3.407 1.00 29.44 202 GLY A CA 1
ATOM 1542 C C . GLY A 1 202 ? 2.845 -21.542 2.905 1.00 29.44 202 GLY A C 1
ATOM 1543 O O . GLY A 1 202 ? 2.281 -20.596 3.444 1.00 29.44 202 GLY A O 1
ATOM 1544 N N . CYS A 1 203 ? 3.606 -21.381 1.820 1.00 29.59 203 CYS A N 1
ATOM 1545 C CA . CYS A 1 203 ? 3.426 -20.239 0.919 1.00 29.59 203 CYS A CA 1
ATOM 1546 C C . CYS A 1 203 ? 3.711 -20.667 -0.525 1.00 29.59 203 CYS A C 1
ATOM 1548 O O . CYS A 1 203 ? 4.759 -21.244 -0.801 1.00 29.59 203 CYS A O 1
ATOM 1550 N N . GLY A 1 204 ? 2.734 -20.450 -1.410 1.00 28.05 204 GLY A N 1
ATOM 1551 C CA . GLY A 1 204 ? 2.825 -20.745 -2.843 1.00 28.05 204 GLY A CA 1
ATOM 1552 C C . GLY A 1 204 ? 3.711 -19.747 -3.608 1.00 28.05 204 GLY A C 1
ATOM 1553 O O . GLY A 1 204 ? 4.226 -18.803 -3.007 1.00 28.05 204 GLY A O 1
ATOM 1554 N N . PRO A 1 205 ? 3.871 -19.930 -4.933 1.00 29.25 205 PRO A N 1
ATOM 1555 C CA . PRO A 1 205 ? 4.980 -19.381 -5.726 1.00 29.25 205 PRO A CA 1
ATOM 1556 C C . PRO A 1 205 ? 4.928 -17.866 -6.011 1.00 29.25 205 PRO A C 1
ATOM 1558 O O . PRO A 1 205 ? 5.656 -17.387 -6.868 1.00 29.25 205 PRO A O 1
ATOM 1561 N N . THR A 1 206 ? 4.105 -17.087 -5.308 1.00 35.97 206 THR A N 1
ATOM 1562 C CA . THR A 1 206 ? 3.958 -15.637 -5.556 1.00 35.97 206 THR A CA 1
ATOM 1563 C C . THR A 1 206 ? 3.926 -14.774 -4.294 1.00 35.97 206 THR A 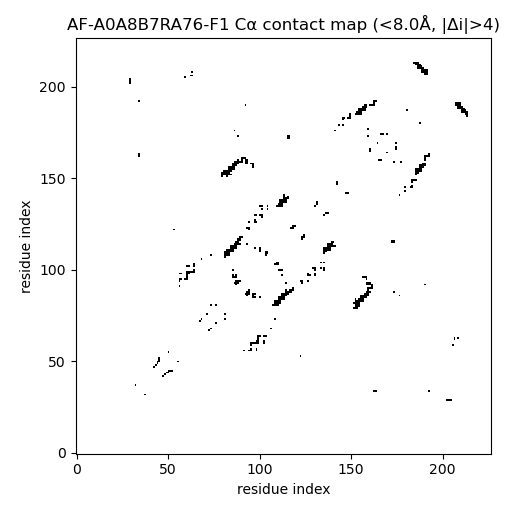C 1
ATOM 1565 O O . THR A 1 206 ? 3.714 -13.565 -4.373 1.00 35.97 206 THR A O 1
ATOM 1568 N N . CYS A 1 207 ? 4.164 -15.346 -3.110 1.00 36.62 207 CYS A N 1
ATOM 1569 C CA . CYS A 1 207 ? 4.123 -14.577 -1.868 1.00 36.62 207 CYS A CA 1
ATOM 1570 C C . CYS A 1 207 ? 5.496 -14.003 -1.502 1.00 36.62 207 CYS A C 1
ATOM 1572 O O . CYS A 1 207 ? 6.299 -14.646 -0.831 1.00 36.62 207 CYS A O 1
ATOM 1574 N N . TRP A 1 208 ? 5.706 -12.734 -1.847 1.00 44.00 208 TRP A N 1
ATOM 1575 C CA . TRP A 1 208 ? 6.793 -11.909 -1.309 1.00 44.00 208 TRP A CA 1
ATOM 1576 C C . TRP A 1 208 ? 6.601 -11.545 0.177 1.00 44.00 208 TRP A C 1
ATOM 1578 O O . TRP A 1 208 ? 7.477 -10.924 0.778 1.00 44.00 208 TRP A O 1
ATOM 1588 N N . TYR A 1 209 ? 5.474 -11.934 0.790 1.00 39.41 209 TYR A N 1
ATOM 1589 C CA . TYR A 1 209 ? 5.057 -11.508 2.127 1.00 39.41 209 TYR A CA 1
ATOM 1590 C C . TYR A 1 209 ? 5.314 -12.563 3.209 1.00 39.41 209 TYR A C 1
ATOM 1592 O O . TYR A 1 209 ? 4.880 -13.711 3.102 1.00 39.41 209 TYR A O 1
ATOM 1600 N N . ARG A 1 210 ? 5.955 -12.151 4.311 1.00 46.47 210 ARG A N 1
ATOM 1601 C CA . ARG A 1 210 ? 6.072 -12.916 5.559 1.00 46.47 210 ARG A CA 1
ATOM 1602 C C . ARG A 1 210 ? 5.283 -12.221 6.665 1.00 46.47 210 ARG A C 1
ATOM 1604 O O . ARG A 1 210 ? 5.559 -11.082 7.030 1.00 46.47 210 ARG A O 1
ATOM 1611 N N . TRP A 1 211 ? 4.353 -12.962 7.254 1.00 44.31 211 TRP A N 1
ATOM 1612 C CA . TRP A 1 211 ? 3.507 -12.503 8.353 1.00 44.31 211 TRP A CA 1
ATOM 1613 C C . TRP A 1 211 ? 4.203 -12.713 9.699 1.00 44.31 211 TRP A C 1
ATOM 1615 O O . TRP A 1 211 ? 4.729 -13.796 9.976 1.00 44.31 211 TRP A O 1
ATOM 1625 N N . ARG A 1 212 ? 4.181 -11.694 10.560 1.00 43.81 212 ARG A N 1
ATOM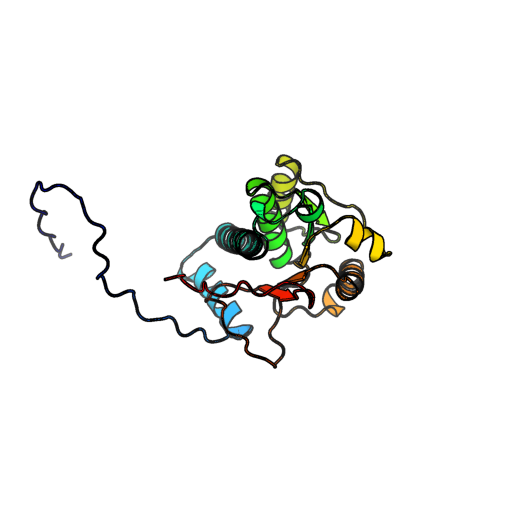 1626 C CA . ARG A 1 212 ? 4.454 -11.824 11.993 1.00 43.81 212 ARG A CA 1
ATOM 1627 C C . ARG A 1 212 ? 3.119 -11.688 12.723 1.00 43.81 212 ARG A C 1
ATOM 1629 O O . ARG A 1 212 ? 2.603 -10.586 12.878 1.00 43.81 212 ARG A O 1
ATOM 1636 N N . LEU A 1 213 ? 2.557 -12.822 13.135 1.00 41.88 213 LEU A N 1
ATOM 1637 C CA . LEU A 1 213 ? 1.374 -12.849 13.994 1.00 41.88 213 LEU A CA 1
ATOM 1638 C C . LEU A 1 213 ? 1.800 -12.661 15.461 1.00 41.88 213 LEU A C 1
ATOM 1640 O O . LEU A 1 213 ? 2.845 -13.201 15.844 1.00 41.88 213 LEU A O 1
ATOM 1644 N N . PRO A 1 214 ? 1.023 -11.935 16.284 1.00 33.66 214 PRO A N 1
ATOM 1645 C CA . PRO A 1 214 ? 1.200 -11.963 17.727 1.00 33.66 214 PRO A CA 1
ATOM 1646 C C . PRO A 1 214 ? 0.977 -13.388 18.249 1.00 33.66 214 PRO A C 1
ATOM 1648 O O . PRO A 1 214 ? 0.212 -14.166 17.676 1.00 33.66 214 PRO A O 1
ATOM 1651 N N . SER A 1 215 ? 1.655 -13.736 19.342 1.00 32.03 215 SER A N 1
ATOM 1652 C CA . SER A 1 215 ? 1.658 -15.074 19.959 1.00 32.03 215 SER A CA 1
ATOM 1653 C C . SER A 1 215 ? 0.277 -15.596 20.384 1.00 32.03 215 SER A C 1
ATOM 1655 O O . SER A 1 215 ? 0.161 -16.761 20.749 1.00 32.03 215 SER A O 1
ATOM 1657 N N . SER A 1 216 ? -0.762 -14.763 20.330 1.00 30.73 216 SER A N 1
ATOM 1658 C CA . SER A 1 216 ? -2.120 -15.052 20.788 1.00 30.73 216 SER A CA 1
ATOM 1659 C C . SER A 1 216 ? -3.149 -15.288 19.676 1.00 30.73 216 SER A C 1
ATOM 1661 O O . SER A 1 216 ? -4.324 -15.452 19.994 1.00 30.73 216 SER A O 1
ATOM 1663 N N . VAL A 1 217 ? -2.767 -15.328 18.391 1.00 35.97 217 VAL A N 1
ATOM 1664 C CA . VAL A 1 217 ? -3.725 -15.696 17.329 1.00 35.97 217 VAL A CA 1
ATOM 1665 C C . VAL A 1 217 ? -3.958 -17.211 17.386 1.00 35.97 217 VAL A C 1
ATOM 1667 O O . VAL A 1 217 ? -3.012 -17.963 17.131 1.00 35.97 217 VAL A O 1
ATOM 1670 N N . PRO A 1 218 ? -5.172 -17.694 17.717 1.00 29.61 218 PRO A N 1
ATOM 1671 C CA . PRO A 1 218 ? -5.437 -19.122 17.708 1.00 29.61 218 PRO A CA 1
ATOM 1672 C C . PRO A 1 218 ? -5.258 -19.633 16.279 1.00 29.61 218 PRO A C 1
ATOM 1674 O O . PRO A 1 218 ? -5.864 -19.124 15.335 1.00 29.61 218 PRO A O 1
ATOM 1677 N N . ALA A 1 219 ? -4.385 -20.626 16.115 1.00 31.06 219 ALA A N 1
ATOM 1678 C CA . ALA A 1 219 ? -4.311 -21.379 14.877 1.00 31.06 219 ALA A CA 1
ATOM 1679 C C . ALA A 1 219 ? -5.710 -21.937 14.597 1.00 31.06 219 ALA A C 1
ATOM 1681 O O . ALA A 1 219 ? -6.268 -22.631 15.445 1.00 31.06 219 ALA A O 1
ATOM 1682 N N . ALA A 1 220 ? -6.279 -21.621 13.433 1.00 31.30 220 ALA A N 1
ATOM 1683 C CA . ALA A 1 220 ? -7.470 -22.307 12.962 1.00 31.30 220 ALA A CA 1
ATOM 1684 C C . ALA A 1 220 ? -7.126 -23.801 12.875 1.00 31.30 220 ALA A C 1
ATOM 1686 O O . ALA A 1 220 ? -6.344 -24.224 12.020 1.00 31.30 220 ALA A O 1
ATOM 1687 N N . SER A 1 221 ? -7.629 -24.578 13.830 1.00 27.67 221 SER A N 1
ATOM 1688 C CA . SER A 1 221 ? -7.511 -26.025 13.824 1.00 27.67 221 SER A CA 1
ATOM 1689 C C . SER A 1 221 ? -8.317 -26.572 12.641 1.00 27.67 221 SER A C 1
ATOM 1691 O O . SER A 1 221 ? -9.443 -26.123 12.405 1.00 27.67 221 SER A O 1
ATOM 1693 N N . PRO A 1 222 ? -7.774 -27.524 11.864 1.00 32.09 222 PRO A N 1
ATOM 1694 C CA . PRO A 1 222 ? -8.575 -28.240 10.885 1.00 32.09 222 PRO A CA 1
ATOM 1695 C C . PRO A 1 222 ? -9.646 -29.041 11.636 1.00 32.09 222 PRO A C 1
ATOM 1697 O O . PRO A 1 222 ? -9.365 -29.653 12.667 1.00 32.09 222 PRO A O 1
ATOM 1700 N N . GLY A 1 223 ? -10.881 -28.955 11.141 1.00 32.06 223 GLY A N 1
ATOM 1701 C CA . GLY A 1 223 ? -12.092 -29.401 11.820 1.00 32.06 223 GLY A CA 1
ATOM 1702 C C . GLY A 1 223 ? -12.028 -30.820 12.383 1.00 32.06 223 GLY A C 1
ATOM 1703 O O . GLY A 1 223 ? -11.665 -31.769 11.693 1.00 32.06 223 GLY A O 1
ATOM 1704 N N . ALA A 1 224 ? -12.455 -30.951 13.638 1.00 28.56 224 ALA A N 1
ATOM 1705 C CA . ALA A 1 224 ? -12.942 -32.210 14.171 1.00 28.56 224 ALA A CA 1
ATOM 1706 C C . ALA A 1 224 ? -14.406 -32.353 13.739 1.00 28.56 224 ALA A C 1
ATOM 1708 O O . ALA A 1 224 ? -15.292 -31.661 14.241 1.00 28.56 224 ALA A O 1
ATOM 1709 N N . THR A 1 225 ? -14.636 -33.215 12.755 1.00 34.19 225 THR A N 1
ATOM 1710 C CA . THR A 1 225 ? -15.959 -33.691 12.364 1.00 34.19 225 THR A CA 1
ATOM 1711 C C . THR A 1 225 ? -16.554 -34.457 13.543 1.00 34.19 225 THR A C 1
ATOM 1713 O O . THR A 1 225 ? -15.987 -35.451 13.988 1.00 34.19 225 THR A O 1
ATOM 1716 N N . THR A 1 226 ? -17.685 -33.992 14.062 1.00 34.91 226 THR A N 1
ATOM 1717 C CA . THR A 1 226 ? -18.532 -34.768 14.968 1.00 34.91 226 THR A CA 1
ATOM 1718 C C . THR A 1 226 ? -19.240 -35.867 14.186 1.00 34.91 226 THR A C 1
ATOM 1720 O O . THR A 1 226 ? -19.977 -35.578 13.240 1.00 34.91 226 THR A O 1
ATOM 1723 N N . SER A 1 227 ? -19.047 -37.110 14.607 1.00 34.62 227 SER A N 1
ATOM 1724 C CA . SER A 1 227 ? -20.009 -38.214 14.527 1.00 34.62 227 SER A CA 1
ATOM 1725 C C . SER A 1 227 ? -19.706 -39.160 15.678 1.00 34.62 227 SER A C 1
ATOM 1727 O O . SER A 1 227 ? -18.504 -39.452 15.867 1.00 34.62 227 SER A O 1
#

InterPro domains:
  IPR004443 YjeF N-terminal domain [PF03853] (54-166)
  IPR004443 YjeF N-terminal domain [PS51385] (38-227)
  IPR032976 YjeF N-terminal domain-containing protein NAXE-like [PTHR13232] (34-184)
  IPR036652 YjeF N-terminal domain superfamily [G3DSA:3.40.50.10260] (31-197)
  IPR036652 YjeF N-terminal domain superfamily [SSF64153] (33-189)

Sequence (227 aa):
MRRRVLPRPPEGTHASGFDSNLPLPARFNSTSCSTEEAAALERELLEDYRFGRQQLVELCGHASAVAVTKVFPLPALSRKQRTVLVVCGPEQNGAVGLVCARHLRVFEYEPTIFYPTRSLDPLHQDLTTQCEKMDIPFLSYLPTEVQLINDAYGLVVDAVLGPGVEPCEVGGPCTRALATLKLLSIPLAGTRRPAAATVRTGCGPTCWYRWRLPSSVPAASPGATTS

Solvent-accessible surface area (backbone atoms only — not comparable to full-atom values): 13785 Å² total; per-residue (Å²): 142,81,85,83,82,78,83,81,81,86,85,86,78,86,94,79,76,88,72,89,74,70,82,71,80,75,82,77,75,74,70,87,74,52,76,65,58,49,52,50,51,52,47,42,40,45,68,74,70,57,48,52,71,68,57,55,37,45,52,51,5,42,53,50,28,54,50,48,46,71,77,60,40,67,94,82,44,56,79,65,50,36,20,30,38,33,36,26,23,54,47,72,34,11,46,21,32,41,37,17,42,46,42,29,44,74,70,73,34,51,40,33,36,37,55,83,49,78,47,88,49,66,68,44,48,54,43,47,51,54,30,50,76,67,74,41,51,70,48,92,69,80,77,84,55,49,64,60,50,52,72,63,27,39,33,35,37,43,15,50,54,43,88,91,58,56,68,79,77,73,37,73,68,61,44,54,50,54,56,50,61,72,69,48,77,49,34,37,43,24,51,54,76,89,68,90,84,80,93,71,89,87,68,65,102,77,66,59,59,49,74,47,73,47,97,78,66,78,76,84,69,81,81,84,81,87,129

Secondary structure (DSSP, 8-state):
--PPPPPPPPP--------TTS--------PPPPHHHHHHHHHHHHHTS---HHHHHHHHHHHHHHHHHHHS-GGG--GGGGEEEEEE-SSHHHHHHHHHHHHHHHTT-EEEEE-SS---SHHHHHHHHHHHHTT--EESS--S-HHHHHHH-SEEEEE---TT--HHHH-HHHHHHHHHHTT--S-EEEE----S----S---TT--EEEE--TT----PPP----

Foldseek 3Di:
DDDDDDDDDDDDDDDDDPDPPDPDPDPPPPDDAALVRVVVVVCCCCPVVVDDLLVLLLVLLLVLLVVCCVQPPPVVDDLQLLEEEQEAAQDSLNSSSLSNQLNSLVVVGQYAYEYADHYPDVSSVVSVVSCVVSVHHYDNADDLPLVVCQRRYQEYEASHDDRPDDLVNRDDRSVSVVVSVVVHQHKYKYQDRDDDDDDDDDDDDSDSIDIDHHPPDDDPDDDDDDD

Mean predicted aligned error: 14.2 Å